Protein AF-S8BS11-F1 (afdb_monomer_lite)

Radius of gyration: 22.97 Å; chains: 1; bounding box: 72×61×54 Å

Sequence (289 aa):
MTRERKTKPRSSLTEASKEGVKILRALIDILREREETEYKATGVRKWWTVESIEEVALNVKANEDKLIGLKMRTADFTTMYTKLPHQKIIDAIVVAWDRAVEYKRRESKQHAHEKELGFVIDQEGEYHFQVIDRDNTNDSPNLITRSTFLELMTVLITDNHIWNGGDLKRQVIGIPMGSPVSPHFANLFRYAVEAKFVEELLASGKLKEAQACAHTYAYIDDLCTFGGPLPSEQHYGIPMTGDPEPREEEWDFNVIKYPHASSNIPWNQGAAVFKGQLIRTTDTKRTSA

Secondary structure (DSSP, 8-state):
------PPPEETTHHHHHHHHHHHHHHHHHHHHHHHHHHHHHS-----B-S-HHHHHHHHHHTHHHHTTPPEEEEE-TTHHHH--HHHHHHHHHHHHHHHHHHHHHHT-SSGGGSEEEEEE-TTS-EEEEEE-GGG-TT-TTEE-HHHHHHHHHHHHH--EEEETTEEEE--SS--TT-TTHHHHHHHHHHHHHHHHHHHHHHTT-HHHHHHGGGEEEETTEEEEES-----HHHHTS--EE-SS-GGGG-SS----TT-TTS---SS--TTTTS--------------

Foldseek 3Di:
DPPDDFDPKDKPCQVLLVLLVLQLVQLVVLVVVVQVVVCVVQLFGLAFEDADLLVLLLVLQVCLVVQPPFDKWKKFFPDQQPAAALVLLLVLVVVSVVVSVVSVVVPPPDPVPPWFWFWFADPVRHTDIDTDDPVPPPDRPRTDGPVNSSVSSSCQRFVIWMDGPNDIDGDRGGFPPPRPCRLSSQRSSSSSLSNVVLVVCVVVVNSVLSSQCSQWHDYRRMIMGGNHDDDDCVSSVGDMDIDPHDCCVVDPDDDQDVSHNPHPDDNDDDPVVPPDDPDDPPPDDDDDD

pLDDT: mean 80.93, std 16.87, range [35.16, 98.12]

Organism: NCBI:txid192259

Structure (mmCIF, N/CA/C/O backbone):
data_AF-S8BS11-F1
#
_entry.id   AF-S8BS11-F1
#
loop_
_atom_site.group_PDB
_atom_site.id
_atom_site.type_symbol
_atom_site.label_atom_id
_atom_site.label_alt_id
_atom_site.label_comp_id
_atom_site.label_asym_id
_atom_site.label_entity_id
_atom_site.label_seq_id
_atom_site.pdbx_PDB_ins_code
_atom_site.Cartn_x
_atom_site.Cartn_y
_atom_site.Cartn_z
_atom_site.occupancy
_atom_site.B_iso_or_equiv
_atom_site.auth_seq_id
_atom_site.auth_comp_id
_atom_site.auth_asym_id
_atom_site.auth_atom_id
_atom_site.pdbx_PDB_model_num
ATOM 1 N N . MET A 1 1 ? 38.689 -30.615 -11.401 1.00 41.84 1 MET A N 1
ATOM 2 C CA . MET A 1 1 ? 37.294 -30.123 -11.421 1.00 41.84 1 MET A CA 1
ATOM 3 C C . MET A 1 1 ? 37.257 -28.727 -10.828 1.00 41.84 1 MET A C 1
ATOM 5 O O . MET A 1 1 ? 37.308 -28.565 -9.615 1.00 41.84 1 MET A O 1
ATOM 9 N N . THR A 1 2 ? 37.251 -27.713 -11.682 1.00 43.41 2 THR A N 1
ATOM 10 C CA . THR A 1 2 ? 37.037 -26.315 -11.301 1.00 43.41 2 THR A CA 1
ATOM 11 C C . THR A 1 2 ? 35.588 -26.179 -10.838 1.00 43.41 2 THR A C 1
ATOM 13 O O . THR A 1 2 ? 34.674 -26.469 -11.603 1.00 43.41 2 THR A O 1
ATOM 16 N N . ARG A 1 3 ? 35.357 -25.795 -9.575 1.00 46.47 3 ARG A N 1
ATOM 17 C CA . ARG A 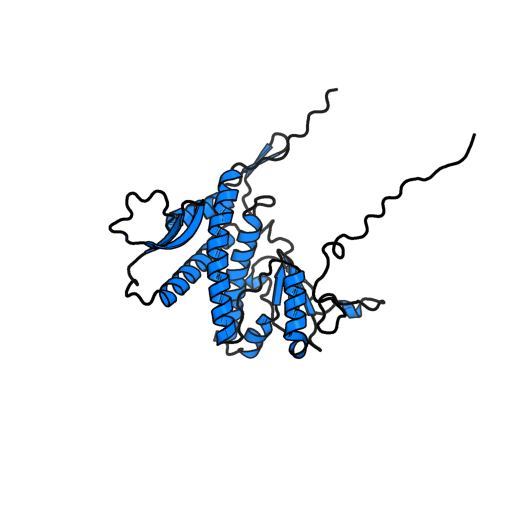1 3 ? 34.018 -25.413 -9.101 1.00 46.47 3 ARG A CA 1
ATOM 18 C C . ARG A 1 3 ? 33.543 -24.252 -9.972 1.00 46.47 3 ARG A C 1
ATOM 20 O O . ARG A 1 3 ? 34.087 -23.154 -9.849 1.00 46.47 3 ARG A O 1
ATOM 27 N N . GLU A 1 4 ? 32.557 -24.483 -10.836 1.00 54.22 4 GLU A N 1
ATOM 28 C CA . GLU A 1 4 ? 31.860 -23.393 -11.512 1.00 54.22 4 GLU A CA 1
ATOM 29 C C . GLU A 1 4 ? 31.358 -22.415 -10.450 1.00 54.22 4 GLU A C 1
ATOM 31 O O . GLU A 1 4 ? 30.660 -22.774 -9.493 1.00 54.22 4 GLU A O 1
ATOM 36 N N . ARG A 1 5 ? 31.792 -21.162 -10.574 1.00 54.97 5 ARG A N 1
ATOM 37 C CA . ARG A 1 5 ? 31.350 -20.076 -9.709 1.00 54.97 5 ARG A CA 1
ATOM 38 C C . ARG A 1 5 ? 29.854 -19.916 -9.971 1.00 54.97 5 ARG A C 1
ATOM 40 O O . ARG A 1 5 ? 29.491 -19.430 -11.036 1.00 54.97 5 ARG A O 1
ATOM 47 N N . LYS A 1 6 ? 28.996 -20.327 -9.027 1.00 53.97 6 LYS A N 1
ATOM 48 C CA . LYS A 1 6 ? 27.545 -20.093 -9.110 1.00 53.97 6 LYS A CA 1
ATOM 49 C C . LYS A 1 6 ? 27.312 -18.613 -9.419 1.00 53.97 6 LYS A C 1
ATOM 51 O O . LYS A 1 6 ? 27.570 -17.750 -8.579 1.00 53.97 6 LYS A O 1
ATOM 56 N N . THR A 1 7 ? 26.883 -18.315 -10.640 1.00 62.19 7 THR A N 1
ATOM 57 C CA . THR A 1 7 ? 26.533 -16.958 -11.049 1.00 62.19 7 THR A CA 1
ATOM 58 C C . THR A 1 7 ? 25.295 -16.545 -10.270 1.00 62.19 7 THR A C 1
ATOM 60 O O . THR A 1 7 ? 24.296 -17.263 -10.287 1.00 62.19 7 THR A O 1
ATOM 63 N N . LYS A 1 8 ? 25.358 -15.413 -9.559 1.00 69.25 8 LYS A N 1
ATOM 64 C CA . LYS A 1 8 ? 24.186 -14.870 -8.861 1.00 69.25 8 LYS A CA 1
ATOM 65 C C . LYS A 1 8 ? 23.048 -14.631 -9.870 1.00 69.25 8 LYS A C 1
ATOM 67 O O . LYS A 1 8 ? 23.358 -14.200 -10.986 1.00 69.25 8 LYS A O 1
ATOM 72 N N . PRO A 1 9 ? 21.779 -14.868 -9.490 1.00 69.88 9 PRO A N 1
ATOM 73 C CA . PRO A 1 9 ? 20.640 -14.510 -10.325 1.00 69.88 9 PRO A CA 1
ATOM 74 C C . PRO A 1 9 ? 20.690 -13.028 -10.707 1.00 69.88 9 PRO A C 1
ATOM 76 O O . PRO A 1 9 ? 21.098 -12.195 -9.894 1.00 69.88 9 PRO A O 1
ATOM 79 N N . ARG A 1 10 ? 20.305 -12.701 -11.943 1.00 78.12 10 ARG A N 1
ATOM 80 C CA . ARG A 1 10 ? 20.251 -11.320 -12.450 1.00 78.12 10 ARG A CA 1
ATOM 81 C C . ARG A 1 10 ? 18.855 -11.036 -12.995 1.00 78.12 10 ARG A C 1
ATOM 83 O O . ARG A 1 10 ? 18.301 -11.896 -13.676 1.00 78.12 10 ARG A O 1
ATOM 90 N N . SER A 1 11 ? 18.321 -9.849 -12.707 1.00 81.31 11 SER A N 1
ATOM 91 C CA . SER A 1 11 ? 17.069 -9.349 -13.291 1.00 81.31 11 SER A CA 1
ATOM 92 C C . SER A 1 11 ? 17.363 -8.299 -14.362 1.00 81.31 11 SER A C 1
ATOM 94 O O . SER A 1 11 ? 18.230 -7.439 -14.164 1.00 81.31 11 SER A O 1
ATOM 96 N N . SER A 1 12 ? 16.628 -8.360 -15.476 1.00 81.69 12 SER A N 1
ATOM 97 C CA . SER A 1 12 ? 16.721 -7.418 -16.602 1.00 81.69 12 SER A CA 1
ATOM 98 C C . SER A 1 12 ? 16.404 -5.969 -16.223 1.00 81.69 12 SER A C 1
ATOM 100 O O . SER A 1 12 ? 16.910 -5.054 -16.864 1.00 81.69 12 SER A O 1
ATOM 102 N N . LEU A 1 13 ? 15.604 -5.749 -15.175 1.00 88.38 13 LEU A N 1
ATOM 103 C CA . LEU A 1 13 ? 15.062 -4.434 -14.819 1.00 88.38 13 LEU A CA 1
ATOM 104 C C . LEU A 1 13 ? 15.675 -3.854 -13.541 1.00 88.38 13 LEU A C 1
ATOM 106 O O . LEU A 1 13 ? 15.073 -2.996 -12.905 1.00 88.38 13 LEU A O 1
ATOM 110 N N . THR A 1 14 ? 16.868 -4.310 -13.148 1.00 86.19 14 THR A N 1
ATOM 111 C CA . THR A 1 14 ? 17.487 -3.926 -11.866 1.00 86.19 14 THR A CA 1
ATOM 112 C C . THR A 1 14 ? 17.631 -2.404 -11.712 1.00 86.19 14 THR A C 1
ATOM 114 O O . THR A 1 14 ? 17.190 -1.860 -10.704 1.00 86.19 14 THR A O 1
ATOM 117 N N . GLU A 1 15 ? 18.197 -1.700 -12.699 1.00 88.94 15 GLU A N 1
ATOM 118 C CA . GLU A 1 15 ? 18.382 -0.239 -12.615 1.00 88.94 15 GLU A CA 1
ATOM 119 C C . GLU A 1 15 ? 17.054 0.521 -12.731 1.00 88.94 15 GLU A C 1
ATOM 121 O O . GLU A 1 15 ? 16.789 1.408 -11.925 1.00 88.94 15 GLU A O 1
ATOM 126 N N . ALA A 1 16 ? 16.170 0.105 -13.644 1.00 90.69 16 ALA A N 1
ATOM 127 C CA . ALA A 1 16 ? 14.828 0.679 -13.764 1.00 90.69 16 ALA A CA 1
ATOM 128 C C . ALA A 1 16 ? 14.013 0.513 -12.469 1.00 90.69 16 ALA A C 1
ATOM 130 O O . ALA A 1 16 ? 13.262 1.404 -12.091 1.00 90.69 16 ALA A O 1
ATOM 131 N N . SER A 1 17 ? 14.199 -0.597 -11.747 1.00 92.62 17 SER A N 1
ATOM 132 C CA . SER A 1 17 ? 13.547 -0.832 -10.456 1.00 92.62 17 SER A CA 1
ATOM 133 C C . SER A 1 17 ? 14.075 0.114 -9.377 1.00 92.62 17 SER A C 1
ATOM 135 O O . SER A 1 17 ? 13.299 0.584 -8.555 1.00 92.62 17 SER A O 1
ATOM 137 N N . LYS A 1 18 ? 15.375 0.436 -9.361 1.00 91.50 18 LYS A N 1
ATOM 138 C CA . LYS A 1 18 ? 15.912 1.424 -8.407 1.00 91.50 18 LYS A CA 1
ATOM 139 C C . LYS A 1 18 ? 15.297 2.802 -8.626 1.00 91.50 18 LYS A C 1
ATOM 141 O O . LYS A 1 18 ? 14.972 3.474 -7.655 1.00 91.50 18 LYS A O 1
ATOM 146 N N . GLU A 1 19 ? 15.113 3.191 -9.882 1.00 90.62 19 GLU A N 1
ATOM 147 C CA . GLU A 1 19 ? 14.469 4.461 -10.206 1.00 90.62 19 GLU A CA 1
ATOM 148 C C . GLU A 1 19 ? 12.968 4.427 -9.897 1.00 90.62 19 GLU A C 1
ATOM 150 O O . GLU A 1 19 ? 12.442 5.330 -9.249 1.00 90.62 19 GLU A O 1
ATOM 155 N N . GLY A 1 20 ? 12.297 3.322 -10.234 1.00 93.69 20 GLY A N 1
ATOM 156 C CA . GLY A 1 20 ? 10.897 3.087 -9.893 1.00 93.69 20 GLY A CA 1
ATOM 157 C C . GLY A 1 20 ? 10.619 3.182 -8.392 1.00 93.69 20 GLY A C 1
ATOM 158 O O . GLY A 1 20 ? 9.579 3.705 -8.005 1.00 93.69 20 GLY A O 1
ATOM 159 N N . VAL A 1 21 ? 11.555 2.755 -7.534 1.00 94.56 21 VAL A N 1
ATOM 160 C CA . VAL A 1 21 ? 11.440 2.922 -6.075 1.00 94.56 21 VAL A CA 1
ATOM 161 C C . VAL A 1 21 ? 11.293 4.387 -5.683 1.00 94.56 21 VAL A C 1
ATOM 163 O O . VAL A 1 21 ? 10.445 4.691 -4.850 1.00 94.56 21 VAL A O 1
ATOM 166 N N . LYS A 1 22 ? 12.084 5.295 -6.261 1.00 92.94 22 LYS A N 1
ATOM 167 C CA . LYS A 1 22 ? 12.027 6.719 -5.900 1.00 92.94 22 LYS A CA 1
ATOM 168 C C . LYS A 1 22 ? 10.668 7.322 -6.251 1.00 92.94 22 LYS A C 1
ATOM 170 O O . LYS A 1 22 ? 10.051 7.977 -5.418 1.00 92.94 22 LYS A O 1
ATOM 175 N N . ILE A 1 23 ? 10.160 7.011 -7.444 1.00 93.44 23 ILE A N 1
ATOM 176 C CA . ILE A 1 23 ? 8.855 7.500 -7.908 1.00 93.44 23 ILE A CA 1
ATOM 177 C C . ILE A 1 23 ? 7.717 6.911 -7.061 1.00 93.44 23 ILE A C 1
ATOM 179 O O . ILE A 1 23 ? 6.799 7.621 -6.655 1.00 93.44 23 ILE A O 1
ATOM 183 N N . LEU A 1 24 ? 7.781 5.611 -6.753 1.00 95.19 24 LEU A N 1
ATOM 184 C CA . LEU A 1 24 ? 6.791 4.940 -5.909 1.00 95.19 24 LEU A CA 1
ATOM 185 C C . LEU A 1 24 ? 6.796 5.474 -4.476 1.00 95.19 24 LEU A C 1
ATOM 187 O O . LEU A 1 24 ? 5.726 5.591 -3.889 1.00 95.19 24 LEU A O 1
ATOM 191 N N . ARG A 1 25 ? 7.964 5.817 -3.921 1.00 93.56 25 ARG A N 1
ATOM 192 C CA . ARG A 1 25 ? 8.071 6.472 -2.609 1.00 93.56 25 ARG A CA 1
ATOM 193 C C . ARG A 1 25 ? 7.401 7.834 -2.616 1.00 93.56 25 ARG A C 1
ATOM 195 O O . ARG A 1 25 ? 6.534 8.053 -1.785 1.00 93.56 25 ARG A O 1
ATOM 202 N N . ALA A 1 26 ? 7.690 8.670 -3.611 1.00 93.31 26 ALA A N 1
ATOM 203 C CA . ALA A 1 26 ? 7.029 9.965 -3.744 1.00 93.31 26 ALA A CA 1
ATOM 204 C C . ALA A 1 26 ? 5.494 9.826 -3.836 1.00 93.31 26 ALA A C 1
ATOM 206 O O . ALA A 1 26 ? 4.763 10.584 -3.202 1.00 93.31 26 ALA A O 1
ATOM 207 N N . LEU A 1 27 ? 4.983 8.820 -4.562 1.00 95.19 27 LEU A N 1
ATOM 208 C CA . LEU A 1 27 ? 3.547 8.512 -4.587 1.00 95.19 27 LEU A CA 1
ATOM 209 C C . LEU A 1 27 ? 3.019 8.064 -3.213 1.00 95.19 27 LEU A C 1
ATOM 211 O O . LEU A 1 27 ? 1.972 8.532 -2.767 1.00 95.19 27 LEU A O 1
ATOM 215 N N . ILE A 1 28 ? 3.731 7.149 -2.555 1.00 94.06 28 ILE A N 1
ATOM 216 C CA . ILE A 1 28 ? 3.394 6.625 -1.227 1.00 94.06 28 ILE A CA 1
ATOM 217 C C . ILE A 1 28 ? 3.343 7.756 -0.198 1.00 94.06 28 ILE A C 1
ATOM 219 O O . ILE A 1 28 ? 2.381 7.814 0.561 1.00 94.06 28 ILE A O 1
ATOM 223 N N . ASP A 1 29 ? 4.299 8.679 -0.205 1.00 92.56 29 ASP A N 1
ATOM 224 C CA . ASP A 1 29 ? 4.367 9.792 0.744 1.00 92.56 29 ASP A CA 1
ATOM 225 C C . ASP A 1 29 ? 3.146 10.712 0.622 1.00 92.56 29 ASP A C 1
ATOM 227 O O . ASP A 1 29 ? 2.525 11.055 1.629 1.00 92.56 29 ASP A O 1
ATOM 231 N N . ILE A 1 30 ? 2.718 11.017 -0.609 1.00 93.19 30 ILE A N 1
ATOM 232 C CA . ILE A 1 30 ? 1.493 11.791 -0.871 1.00 93.19 30 ILE A CA 1
ATOM 233 C C . ILE A 1 30 ? 0.258 11.069 -0.330 1.00 93.19 30 ILE A C 1
ATOM 235 O O . ILE A 1 30 ? -0.627 11.687 0.265 1.00 93.19 30 ILE A O 1
ATOM 239 N N . LEU A 1 31 ? 0.177 9.754 -0.537 1.00 94.88 31 LEU A N 1
ATOM 240 C CA . LEU A 1 31 ? -0.930 8.957 -0.020 1.00 94.88 31 LEU A CA 1
ATOM 241 C C . LEU A 1 31 ? -0.905 8.904 1.509 1.00 94.88 31 LEU A C 1
ATOM 243 O O . LEU A 1 31 ? -1.950 9.074 2.127 1.00 94.88 31 LEU A O 1
ATOM 247 N N . ARG A 1 32 ? 0.266 8.753 2.141 1.00 92.88 32 ARG A N 1
ATOM 248 C CA . ARG A 1 32 ? 0.396 8.781 3.608 1.00 92.88 32 ARG A CA 1
ATOM 249 C C . ARG A 1 32 ? -0.074 10.122 4.168 1.00 92.88 32 ARG A C 1
ATOM 251 O O . ARG A 1 32 ? -0.824 10.139 5.141 1.00 92.88 32 ARG A O 1
ATOM 258 N N . GLU A 1 33 ? 0.311 11.228 3.536 1.00 93.06 33 GLU A N 1
ATOM 259 C CA . GLU A 1 33 ? -0.123 12.580 3.904 1.00 93.06 33 GLU A CA 1
ATOM 260 C C . GLU A 1 33 ? -1.650 12.745 3.797 1.00 93.06 33 GLU A C 1
ATOM 262 O O . GLU A 1 33 ? -2.303 13.230 4.732 1.00 93.06 33 GLU A O 1
ATOM 267 N N . ARG A 1 34 ? -2.237 12.269 2.689 1.00 93.56 34 ARG A N 1
ATOM 268 C CA . ARG A 1 34 ? -3.691 12.224 2.473 1.00 93.56 34 ARG A CA 1
ATOM 269 C C . ARG A 1 34 ? -4.394 11.453 3.588 1.00 93.56 34 ARG A C 1
ATOM 271 O O . ARG A 1 34 ? -5.335 11.978 4.185 1.00 93.56 34 ARG A O 1
ATOM 278 N N . GLU A 1 35 ? -3.958 10.223 3.857 1.00 94.12 35 GLU A N 1
ATOM 279 C CA . GLU A 1 35 ? -4.591 9.356 4.854 1.00 94.12 35 GLU A CA 1
ATOM 280 C C . GLU A 1 35 ? -4.455 9.917 6.270 1.00 94.12 35 GLU A C 1
ATOM 282 O O . GLU A 1 35 ? -5.402 9.851 7.049 1.00 94.12 35 GLU A O 1
ATOM 287 N N . GLU A 1 36 ? -3.317 10.522 6.608 1.00 93.00 36 GLU A N 1
ATOM 288 C CA . GLU A 1 36 ? -3.119 11.146 7.915 1.00 93.00 36 GLU A CA 1
ATOM 289 C C . GLU A 1 36 ? -4.016 12.382 8.096 1.00 93.00 36 GLU A C 1
ATOM 291 O O . GLU A 1 36 ? -4.584 12.596 9.169 1.00 93.00 36 GLU A O 1
ATOM 296 N N . THR A 1 37 ? -4.196 13.176 7.036 1.00 93.94 37 THR A N 1
ATOM 297 C CA . THR A 1 37 ? -5.132 14.310 7.028 1.00 93.94 37 THR A CA 1
ATOM 298 C C . THR A 1 37 ? -6.572 13.837 7.245 1.00 93.94 37 THR A C 1
ATOM 300 O O . THR A 1 37 ? -7.294 14.389 8.078 1.00 93.94 37 THR A O 1
ATOM 303 N N . GLU A 1 38 ? -6.992 12.793 6.526 1.00 92.75 38 GLU A N 1
ATOM 304 C CA . GLU A 1 38 ? -8.337 12.220 6.636 1.00 92.75 38 GLU A CA 1
ATOM 305 C C . GLU A 1 38 ? -8.570 11.580 8.015 1.00 92.75 38 GLU A C 1
ATOM 307 O O . GLU A 1 38 ? -9.616 11.805 8.635 1.00 92.75 38 GLU A O 1
ATOM 312 N N . TYR A 1 39 ? -7.571 10.874 8.549 1.00 94.38 39 TYR A N 1
ATOM 313 C CA . TYR A 1 39 ? -7.616 10.277 9.881 1.00 94.38 39 TYR A CA 1
ATOM 314 C C . TYR A 1 39 ? -7.763 11.330 10.979 1.00 94.38 39 TYR A C 1
ATOM 316 O O . TYR A 1 39 ? -8.633 11.194 11.838 1.00 94.38 39 TYR A O 1
ATOM 324 N N . LYS A 1 40 ? -6.997 12.426 10.932 1.00 94.25 40 LYS A N 1
ATOM 325 C CA . LYS A 1 40 ? -7.131 13.529 11.901 1.00 94.25 40 LYS A CA 1
ATOM 326 C C . LYS A 1 40 ? -8.514 14.178 11.871 1.00 94.25 40 LYS A C 1
ATOM 328 O O . LYS A 1 40 ? -9.007 14.602 12.912 1.00 94.25 40 LYS A O 1
ATOM 333 N N . ALA A 1 41 ? -9.133 14.260 10.695 1.00 93.69 41 ALA A N 1
ATOM 334 C CA . ALA A 1 41 ? -10.444 14.880 10.532 1.00 93.69 41 ALA A CA 1
ATOM 335 C C . ALA A 1 41 ? -11.611 13.967 10.948 1.00 93.69 41 ALA A C 1
ATOM 337 O O . ALA A 1 41 ? -12.630 14.460 11.425 1.00 93.69 41 ALA A O 1
ATOM 338 N N . THR A 1 42 ? -11.488 12.650 10.752 1.00 93.75 42 THR A N 1
ATOM 339 C CA . THR A 1 42 ? -12.630 11.712 10.836 1.00 93.75 42 THR A CA 1
ATOM 340 C C . THR A 1 42 ? -12.456 10.582 11.855 1.00 93.75 42 THR A C 1
ATOM 342 O O . THR A 1 42 ? -13.425 9.911 12.222 1.00 93.75 42 THR A O 1
ATOM 345 N N . GLY A 1 43 ? -11.226 10.333 12.302 1.00 93.75 43 GLY A N 1
ATOM 346 C CA . GLY A 1 43 ? -10.847 9.139 13.055 1.00 93.75 43 GLY A CA 1
ATOM 347 C C . GLY A 1 43 ? -10.825 7.854 12.218 1.00 93.75 43 GLY A C 1
ATOM 348 O O . GLY A 1 43 ? -10.658 6.777 12.781 1.00 93.75 43 GLY A O 1
ATOM 349 N N . VAL A 1 44 ? -11.001 7.934 10.894 1.00 94.81 44 VAL A N 1
ATOM 350 C CA . VAL A 1 44 ? -11.000 6.779 9.986 1.00 94.81 44 VAL A CA 1
ATOM 351 C C . VAL A 1 44 ? -9.664 6.694 9.256 1.00 94.81 44 VAL A C 1
ATOM 353 O O . VAL A 1 44 ? -9.202 7.677 8.686 1.00 94.81 44 VAL A O 1
ATOM 356 N N . ARG A 1 45 ? -9.052 5.507 9.246 1.00 93.19 45 ARG A N 1
ATOM 357 C CA . ARG A 1 45 ? -7.797 5.234 8.533 1.00 93.19 45 ARG A CA 1
ATOM 358 C C . ARG A 1 45 ? -8.028 4.134 7.503 1.00 93.19 45 ARG A C 1
ATOM 360 O O . ARG A 1 45 ? -8.404 3.016 7.855 1.00 93.19 45 ARG A O 1
ATOM 367 N N . LYS A 1 46 ? -7.790 4.466 6.235 1.00 92.69 46 LYS A N 1
ATOM 368 C CA . LYS A 1 46 ? -8.032 3.586 5.080 1.00 92.69 46 LYS A CA 1
ATOM 369 C C . LYS A 1 46 ? -6.786 2.845 4.599 1.00 92.69 46 LYS A C 1
ATOM 371 O O . LYS A 1 46 ? -6.887 2.005 3.714 1.00 92.69 46 LYS A O 1
ATOM 376 N N . TRP A 1 47 ? -5.626 3.152 5.178 1.00 91.12 47 TRP A N 1
ATOM 377 C CA . TRP A 1 47 ? -4.368 2.493 4.860 1.00 91.12 47 TRP A CA 1
ATOM 378 C C . TRP A 1 47 ? -3.612 2.099 6.119 1.00 91.12 47 TRP A C 1
ATOM 380 O O . TRP A 1 47 ? -3.398 2.923 7.012 1.00 91.12 47 TRP A O 1
ATOM 390 N N . TRP A 1 48 ? -3.213 0.833 6.178 1.00 92.25 48 TRP A N 1
ATOM 391 C CA . TRP A 1 48 ? -2.677 0.217 7.392 1.00 92.25 48 TRP A CA 1
ATOM 392 C C . TRP A 1 48 ? -1.195 -0.132 7.292 1.00 92.25 48 TRP A C 1
ATOM 394 O O . TRP A 1 48 ? -0.636 -0.712 8.220 1.00 92.25 48 TRP A O 1
ATOM 404 N N . THR A 1 49 ? -0.545 0.192 6.170 1.00 90.94 49 THR A N 1
ATOM 405 C CA . THR A 1 49 ? 0.879 -0.090 5.989 1.00 90.94 49 THR A CA 1
ATOM 406 C C . THR A 1 49 ? 1.724 0.648 7.021 1.00 90.94 49 THR A C 1
ATOM 408 O O . THR A 1 49 ? 1.624 1.863 7.170 1.00 90.94 49 THR A O 1
ATOM 411 N N . VAL A 1 50 ? 2.595 -0.111 7.680 1.00 89.12 50 VAL A N 1
ATOM 412 C CA . VAL A 1 50 ? 3.639 0.380 8.584 1.00 89.12 50 VAL A CA 1
ATOM 413 C C . VAL A 1 50 ? 5.011 0.012 8.024 1.00 89.12 50 VAL A C 1
ATOM 415 O O . VAL A 1 50 ? 5.149 -0.949 7.265 1.00 89.12 50 VAL A O 1
ATOM 418 N N . GLU A 1 51 ? 6.039 0.767 8.395 1.00 84.25 51 GLU A N 1
ATOM 419 C CA . GLU A 1 51 ? 7.415 0.566 7.913 1.00 84.25 51 GLU A CA 1
ATOM 420 C C . GLU A 1 51 ? 8.295 -0.202 8.897 1.00 84.25 51 GLU A C 1
ATOM 422 O O . GLU A 1 51 ? 9.392 -0.638 8.542 1.00 84.25 51 GLU A O 1
ATOM 427 N N . SER A 1 52 ? 7.833 -0.375 10.135 1.00 83.88 52 SER A N 1
ATOM 428 C CA . SER A 1 52 ? 8.593 -1.055 11.177 1.00 83.88 52 SER A CA 1
ATOM 429 C C . SER A 1 52 ? 7.687 -1.652 12.251 1.00 83.88 52 SER A C 1
ATOM 431 O O . SER A 1 52 ? 6.552 -1.216 12.453 1.00 83.88 52 SER A O 1
ATOM 433 N N . ILE A 1 53 ? 8.201 -2.646 12.974 1.00 80.38 53 ILE A N 1
ATOM 434 C CA . ILE A 1 53 ? 7.505 -3.223 14.133 1.00 80.38 53 ILE A CA 1
ATOM 435 C C . ILE A 1 53 ? 7.460 -2.199 15.275 1.00 80.38 53 ILE A C 1
ATOM 437 O O . ILE A 1 53 ? 6.495 -2.141 16.037 1.00 80.38 53 ILE A O 1
ATOM 441 N N . GLU A 1 54 ? 8.482 -1.354 15.372 1.00 82.75 54 GLU A N 1
ATOM 442 C CA . GLU A 1 54 ? 8.565 -0.246 16.312 1.00 82.75 54 GLU A CA 1
ATOM 443 C C . GLU A 1 54 ? 7.400 0.732 16.125 1.00 82.75 54 GLU A C 1
ATOM 445 O O . GLU A 1 54 ? 6.782 1.133 17.111 1.00 82.75 54 GLU A O 1
ATOM 450 N N . GLU A 1 55 ? 7.037 1.051 14.878 1.00 86.06 55 GLU A N 1
ATOM 451 C CA . GLU A 1 55 ? 5.854 1.862 14.564 1.00 86.06 55 GLU A CA 1
ATOM 452 C C . GLU A 1 55 ? 4.574 1.215 15.113 1.00 86.06 55 GLU A C 1
ATOM 454 O O . GLU A 1 55 ? 3.763 1.900 15.738 1.00 86.06 55 GLU A O 1
ATOM 459 N N . VAL A 1 56 ? 4.405 -0.105 14.972 1.00 85.56 56 VAL A N 1
ATOM 460 C CA . VAL A 1 56 ? 3.251 -0.825 15.545 1.00 85.56 56 VAL A CA 1
ATOM 461 C C . VAL A 1 56 ? 3.243 -0.718 17.066 1.00 85.56 56 VAL A C 1
ATOM 463 O O . VAL A 1 56 ? 2.232 -0.346 17.660 1.00 85.56 56 VAL A O 1
ATOM 466 N N . ALA A 1 57 ? 4.371 -1.014 17.713 1.00 83.19 57 ALA A N 1
ATOM 467 C CA . ALA A 1 57 ? 4.479 -0.998 19.167 1.00 83.19 57 ALA A CA 1
ATOM 468 C C . ALA A 1 57 ? 4.198 0.393 19.759 1.00 83.19 57 ALA A C 1
ATOM 470 O O . ALA A 1 57 ? 3.501 0.507 20.770 1.00 83.19 57 ALA A O 1
ATOM 471 N N . LEU A 1 58 ? 4.712 1.449 19.123 1.00 85.44 58 LEU A N 1
ATOM 472 C CA . LEU A 1 58 ? 4.456 2.834 19.516 1.00 85.44 58 LEU A CA 1
ATOM 473 C C . LEU A 1 58 ? 2.976 3.197 19.364 1.00 85.44 58 LEU A C 1
ATOM 475 O O . LEU A 1 58 ? 2.395 3.756 20.294 1.00 85.44 58 LEU A O 1
ATOM 479 N N . ASN A 1 59 ? 2.350 2.837 18.240 1.00 87.19 59 ASN A N 1
ATOM 480 C CA . ASN A 1 59 ? 0.932 3.111 18.006 1.00 87.19 59 ASN A CA 1
ATOM 481 C C . ASN A 1 59 ? 0.017 2.352 18.974 1.00 87.19 59 ASN A C 1
ATOM 483 O O . ASN A 1 59 ? -0.947 2.930 19.479 1.00 87.19 59 ASN A O 1
ATOM 487 N N . VAL A 1 60 ? 0.328 1.088 19.279 1.00 86.31 60 VAL A N 1
ATOM 488 C CA . VAL A 1 60 ? -0.428 0.288 20.254 1.00 86.31 60 VAL A CA 1
ATOM 489 C C . VAL A 1 60 ? -0.392 0.938 21.635 1.00 86.31 60 VAL A C 1
ATOM 491 O O . VAL A 1 60 ? -1.435 1.100 22.259 1.00 86.31 60 VAL A O 1
ATOM 494 N N . LYS A 1 61 ? 0.781 1.376 22.095 1.00 85.00 61 LYS A N 1
ATOM 495 C CA . LYS A 1 61 ? 0.915 2.062 23.388 1.00 85.00 61 LYS A CA 1
ATOM 496 C C . LYS A 1 61 ? 0.234 3.416 23.431 1.00 85.00 61 LYS A C 1
ATOM 498 O O . LYS A 1 61 ? -0.413 3.750 24.415 1.00 85.00 61 LYS A O 1
ATOM 503 N N . ALA A 1 62 ? 0.386 4.204 22.370 1.00 88.31 62 ALA A N 1
ATOM 504 C CA . ALA A 1 62 ? -0.238 5.519 22.279 1.00 88.31 62 ALA A CA 1
ATOM 505 C C . ALA A 1 62 ? -1.775 5.446 22.310 1.00 88.31 62 ALA A C 1
ATOM 507 O O . ALA A 1 62 ? -2.420 6.458 22.561 1.00 88.31 62 ALA A O 1
ATOM 508 N N . ASN A 1 63 ? -2.348 4.266 22.056 1.00 88.94 63 ASN A N 1
ATOM 509 C CA . ASN A 1 63 ? -3.782 4.006 22.096 1.00 88.94 63 ASN A CA 1
ATOM 510 C C . ASN A 1 63 ? -4.145 2.924 23.130 1.00 88.94 63 ASN A C 1
ATOM 512 O O . ASN A 1 63 ? -5.180 2.277 22.987 1.00 88.94 63 ASN A O 1
ATOM 516 N N . GLU A 1 64 ? -3.311 2.689 24.150 1.00 86.62 64 GLU A N 1
ATOM 517 C CA . GLU A 1 64 ? -3.520 1.621 25.139 1.00 86.62 64 GLU A CA 1
ATOM 518 C C . GLU A 1 64 ? -4.930 1.672 25.756 1.00 86.62 64 GLU A C 1
ATOM 520 O O . GLU A 1 64 ? -5.607 0.648 25.841 1.00 86.62 64 GLU A O 1
ATOM 525 N N . ASP A 1 65 ? -5.408 2.871 26.087 1.00 88.75 65 ASP A N 1
ATOM 526 C CA . ASP A 1 65 ? -6.737 3.139 26.643 1.00 88.75 65 ASP A CA 1
ATOM 527 C C . ASP A 1 65 ? -7.887 2.624 25.763 1.00 88.75 65 ASP A C 1
ATOM 529 O O . ASP A 1 65 ? -8.916 2.186 26.279 1.00 88.75 65 ASP A O 1
ATOM 533 N N . LYS A 1 66 ? -7.704 2.636 24.439 1.00 87.88 66 LYS A N 1
ATOM 534 C CA . LYS A 1 66 ? -8.689 2.155 23.457 1.00 87.88 66 LYS A CA 1
ATOM 535 C C . LYS A 1 66 ? -8.543 0.671 23.152 1.00 87.88 66 LYS A C 1
ATOM 537 O O . LYS A 1 66 ? -9.494 0.051 22.680 1.00 87.88 66 LYS A O 1
ATOM 542 N N . LEU A 1 67 ? -7.347 0.121 23.354 1.00 88.19 67 LEU A N 1
ATOM 543 C CA . LEU A 1 67 ? -6.991 -1.228 22.923 1.00 88.19 67 LEU A CA 1
ATOM 544 C C . LEU A 1 67 ? -7.087 -2.270 24.038 1.00 88.19 67 LEU A C 1
ATOM 546 O O . LEU A 1 67 ? -7.238 -3.457 23.741 1.00 88.19 67 LEU A O 1
ATOM 550 N N . ILE A 1 68 ? -7.012 -1.862 25.308 1.00 84.56 68 ILE A N 1
ATOM 551 C CA . ILE A 1 68 ? -7.166 -2.771 26.449 1.00 84.56 68 ILE A CA 1
ATOM 552 C C . ILE A 1 68 ? -8.485 -3.551 26.339 1.00 84.56 68 ILE A C 1
ATOM 554 O O . ILE A 1 68 ? -9.563 -2.990 26.158 1.00 84.56 68 ILE A O 1
ATOM 558 N N . GLY A 1 69 ? -8.386 -4.876 26.475 1.00 81.62 69 GLY A N 1
ATOM 559 C CA . GLY A 1 69 ? -9.527 -5.792 26.421 1.00 81.62 69 GLY A CA 1
ATOM 560 C C . GLY A 1 69 ? -9.953 -6.206 25.009 1.00 81.62 69 GLY A C 1
ATOM 561 O O . GLY A 1 69 ? -10.769 -7.119 24.878 1.00 81.62 69 GLY A O 1
ATOM 562 N N . LEU A 1 70 ? -9.392 -5.608 23.952 1.00 83.94 70 LEU A N 1
ATOM 563 C CA . LEU A 1 70 ? -9.631 -6.059 22.582 1.00 83.94 70 LEU A CA 1
ATOM 564 C C . LEU A 1 70 ? -8.779 -7.290 22.254 1.00 83.94 70 LEU A C 1
ATOM 566 O O . LEU A 1 70 ? -7.589 -7.357 22.565 1.00 83.94 70 LEU A O 1
ATOM 570 N N . LYS A 1 71 ? -9.389 -8.267 21.574 1.00 78.81 71 LYS A N 1
ATOM 571 C CA . LYS A 1 71 ? -8.671 -9.419 21.016 1.00 78.81 71 LYS A CA 1
ATOM 572 C C . LYS A 1 71 ? -7.872 -8.973 19.785 1.00 78.81 71 LYS A C 1
ATOM 574 O O . LYS A 1 71 ? -8.433 -8.383 18.858 1.00 78.81 71 LYS A O 1
ATOM 579 N N . MET A 1 72 ? -6.575 -9.274 19.789 1.00 82.44 72 MET A N 1
ATOM 580 C CA . MET A 1 72 ? -5.702 -9.113 18.628 1.00 82.44 72 MET A CA 1
ATOM 581 C C . MET A 1 72 ? -5.965 -10.256 17.644 1.00 82.44 72 MET A C 1
ATOM 583 O O . MET A 1 72 ? -6.071 -11.409 18.059 1.00 82.44 72 MET A O 1
ATOM 587 N N . ARG A 1 73 ? -6.061 -9.940 16.354 1.00 84.44 73 ARG A N 1
ATOM 588 C CA . ARG A 1 73 ? -6.126 -10.928 15.269 1.00 84.44 73 ARG A CA 1
ATOM 589 C C . ARG A 1 73 ? -5.001 -10.682 14.285 1.00 84.44 73 ARG A C 1
ATOM 591 O O . ARG A 1 73 ? -4.659 -9.528 14.027 1.00 84.44 73 ARG A O 1
ATOM 598 N N . THR A 1 74 ? -4.473 -11.757 13.716 1.00 84.75 74 THR A N 1
ATOM 599 C CA . THR A 1 74 ? -3.421 -11.691 12.706 1.00 84.75 74 THR A CA 1
ATOM 600 C C . THR A 1 74 ? -3.818 -12.445 11.448 1.00 84.75 74 THR A C 1
ATOM 602 O O . THR A 1 74 ? -4.546 -13.440 11.493 1.00 84.75 74 THR A O 1
ATOM 605 N N . ALA A 1 75 ? -3.339 -11.950 10.315 1.00 84.94 75 ALA A N 1
ATOM 606 C CA . ALA A 1 75 ? -3.472 -12.604 9.027 1.00 84.94 75 ALA A CA 1
ATOM 607 C C . ALA A 1 75 ? -2.190 -12.420 8.216 1.00 84.94 75 ALA A C 1
ATOM 609 O O . ALA A 1 75 ? -1.440 -11.480 8.437 1.00 84.94 75 ALA A O 1
ATOM 610 N N . ASP A 1 76 ? -1.961 -13.326 7.286 1.00 84.88 76 ASP A N 1
ATOM 611 C CA . ASP A 1 76 ? -0.824 -13.376 6.381 1.00 84.88 76 ASP A CA 1
ATOM 612 C C . ASP A 1 76 ? -1.330 -13.723 4.976 1.00 84.88 76 ASP A C 1
ATOM 614 O O . ASP A 1 76 ? -2.302 -14.471 4.807 1.00 84.88 76 ASP A O 1
ATOM 618 N N . PHE A 1 77 ? -0.673 -13.194 3.949 1.00 85.19 77 PHE A N 1
ATOM 619 C CA . PHE A 1 77 ? -1.015 -13.501 2.567 1.00 85.19 77 PHE A CA 1
ATOM 620 C C . PHE A 1 77 ? -0.152 -14.634 2.028 1.00 85.19 77 PHE A C 1
ATOM 622 O O . PHE A 1 77 ? 0.930 -14.416 1.485 1.00 85.19 77 PHE A O 1
ATOM 629 N N . THR A 1 78 ? -0.705 -15.845 2.018 1.00 80.81 78 THR A N 1
ATOM 630 C CA . THR A 1 78 ? 0.014 -17.066 1.618 1.00 80.81 78 THR A CA 1
ATOM 631 C C . THR A 1 78 ? 0.662 -16.973 0.233 1.00 80.81 78 THR A C 1
ATOM 633 O O . THR A 1 78 ? 1.659 -17.638 -0.054 1.00 80.81 78 THR A O 1
ATOM 636 N N . THR A 1 79 ? 0.062 -16.204 -0.684 1.00 85.12 79 THR A N 1
ATOM 637 C CA . THR A 1 79 ? 0.488 -16.181 -2.087 1.00 85.12 79 THR A CA 1
ATOM 638 C C . THR A 1 79 ? 0.525 -14.796 -2.728 1.00 85.12 79 THR A C 1
ATOM 640 O O . THR A 1 79 ? 0.449 -14.718 -3.956 1.00 85.12 79 THR A O 1
ATOM 643 N N . MET A 1 80 ? 0.644 -13.700 -1.966 1.00 86.44 80 MET A N 1
ATOM 644 C CA . MET A 1 80 ? 0.685 -12.354 -2.570 1.00 86.44 80 MET A CA 1
ATOM 645 C C . MET A 1 80 ? 1.828 -12.233 -3.585 1.00 86.44 80 MET A C 1
ATOM 647 O O . MET A 1 80 ? 1.612 -11.910 -4.752 1.00 86.44 80 MET A O 1
ATOM 651 N N . TYR A 1 81 ? 3.039 -12.611 -3.185 1.00 88.62 81 TYR A N 1
ATOM 652 C CA . TYR A 1 81 ? 4.209 -12.523 -4.054 1.00 88.62 81 TYR A CA 1
ATOM 653 C C . TYR A 1 81 ? 4.244 -13.560 -5.183 1.00 88.62 81 TYR A C 1
ATOM 655 O O . TYR A 1 81 ? 4.984 -13.385 -6.146 1.00 88.62 81 TYR A O 1
ATOM 663 N N . THR A 1 82 ? 3.448 -14.629 -5.110 1.00 89.00 82 THR A N 1
ATOM 664 C CA . THR A 1 82 ? 3.559 -15.769 -6.038 1.00 89.00 82 THR A CA 1
ATOM 665 C C . THR A 1 82 ? 2.360 -15.958 -6.960 1.00 89.00 82 THR A C 1
ATOM 667 O O . THR A 1 82 ? 2.526 -16.520 -8.039 1.00 89.00 82 THR A O 1
ATOM 670 N N . LYS A 1 83 ? 1.161 -15.512 -6.568 1.00 91.69 83 LYS A N 1
ATOM 671 C CA . LYS A 1 83 ? -0.085 -15.757 -7.316 1.00 91.69 83 LYS A CA 1
ATOM 672 C C . LYS A 1 83 ? -0.931 -14.512 -7.570 1.00 91.69 83 LYS A C 1
ATOM 674 O O . LYS A 1 83 ? -1.976 -14.637 -8.201 1.00 91.69 83 LYS A O 1
ATOM 679 N N . LEU A 1 84 ? -0.521 -13.328 -7.114 1.00 92.88 84 LEU A N 1
ATOM 680 C CA . LEU A 1 84 ? -1.269 -12.105 -7.400 1.00 92.88 84 LEU A CA 1
ATOM 681 C C . LEU A 1 84 ? -1.246 -11.799 -8.913 1.00 92.88 84 LEU A C 1
ATOM 683 O O . LEU A 1 84 ? -0.164 -11.666 -9.487 1.00 92.88 84 LEU A O 1
ATOM 687 N N . PRO A 1 85 ? -2.402 -11.688 -9.595 1.00 95.12 85 PRO A N 1
ATOM 688 C CA . PRO A 1 85 ? -2.429 -11.337 -11.011 1.00 95.12 85 PRO A CA 1
ATOM 689 C C . PRO A 1 85 ? -1.816 -9.956 -11.261 1.00 95.12 85 PRO A C 1
ATOM 691 O O . PRO A 1 85 ? -2.185 -8.992 -10.593 1.00 95.12 85 PRO A O 1
ATOM 694 N N . HIS A 1 86 ? -0.944 -9.839 -12.268 1.00 95.56 86 HIS A N 1
ATOM 695 C CA . HIS A 1 86 ? -0.286 -8.570 -12.613 1.00 95.56 86 HIS A CA 1
ATOM 696 C C . HIS A 1 86 ? -1.283 -7.429 -12.850 1.00 95.56 86 HIS A C 1
ATOM 698 O O . HIS A 1 86 ? -1.059 -6.317 -12.381 1.00 95.56 86 HIS A O 1
ATOM 704 N N . GLN A 1 87 ? -2.417 -7.718 -13.500 1.00 96.25 87 GLN A N 1
ATOM 705 C CA . GLN A 1 87 ? -3.447 -6.711 -13.759 1.00 96.25 87 GLN A CA 1
ATOM 706 C C . GLN A 1 87 ? -3.984 -6.082 -12.468 1.00 96.25 87 GLN A C 1
ATOM 708 O O . GLN A 1 87 ? -4.135 -4.871 -12.411 1.00 96.25 87 GLN A O 1
ATOM 713 N N . LYS A 1 88 ? -4.173 -6.864 -11.394 1.00 96.38 88 LYS A N 1
ATOM 714 C CA . LYS A 1 88 ? -4.627 -6.319 -10.104 1.00 96.38 88 LYS A CA 1
ATOM 715 C C . LYS A 1 88 ? -3.618 -5.349 -9.488 1.00 96.38 88 LYS A C 1
ATOM 717 O O . LYS A 1 88 ? -4.020 -4.398 -8.828 1.00 96.38 88 LYS A O 1
ATOM 722 N N . ILE A 1 89 ? -2.321 -5.593 -9.687 1.00 96.31 89 ILE A N 1
ATOM 723 C CA . ILE A 1 89 ? -1.257 -4.698 -9.213 1.00 96.31 89 ILE A CA 1
ATOM 724 C C . ILE A 1 89 ? -1.316 -3.384 -9.999 1.00 96.31 89 ILE A C 1
ATOM 726 O O . ILE A 1 89 ? -1.300 -2.311 -9.404 1.00 96.31 89 ILE A O 1
ATOM 730 N N . ILE A 1 90 ? -1.439 -3.469 -11.326 1.00 97.62 90 ILE A N 1
ATOM 731 C CA . ILE A 1 90 ? -1.535 -2.303 -12.215 1.00 97.62 90 ILE A CA 1
ATOM 732 C C . ILE A 1 90 ? -2.782 -1.472 -11.883 1.00 97.62 90 ILE A C 1
ATOM 734 O O 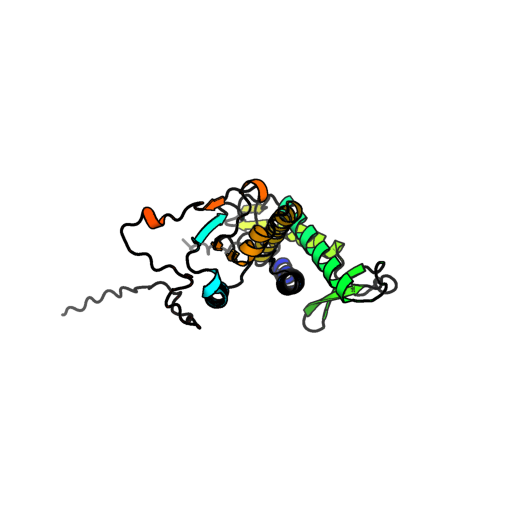. ILE A 1 90 ? -2.677 -0.261 -11.703 1.00 97.62 90 ILE A O 1
ATOM 738 N N . ASP A 1 91 ? -3.939 -2.116 -11.724 1.00 98.06 91 ASP A N 1
ATOM 739 C CA . ASP A 1 91 ? -5.192 -1.449 -11.359 1.00 98.06 91 ASP A CA 1
ATOM 740 C C . ASP A 1 91 ? -5.069 -0.730 -10.008 1.00 98.06 91 ASP A C 1
ATOM 742 O O . ASP A 1 91 ? -5.525 0.402 -9.850 1.00 98.06 91 ASP A O 1
ATOM 746 N N . ALA A 1 92 ? -4.400 -1.348 -9.032 1.00 97.50 92 ALA A N 1
ATOM 747 C CA . ALA A 1 92 ? -4.161 -0.722 -7.738 1.00 97.50 92 ALA A CA 1
ATOM 748 C C . ALA A 1 92 ? -3.230 0.498 -7.824 1.00 97.50 92 ALA A C 1
ATOM 750 O O . ALA A 1 92 ? -3.474 1.503 -7.158 1.00 97.50 92 ALA A O 1
ATOM 751 N N . ILE A 1 93 ? -2.199 0.449 -8.675 1.00 98.06 93 ILE A N 1
ATOM 752 C CA . ILE A 1 93 ? -1.318 1.595 -8.948 1.00 98.06 93 ILE A CA 1
ATOM 753 C C . ILE A 1 93 ? -2.100 2.735 -9.610 1.00 98.06 93 ILE A C 1
ATOM 755 O O . ILE A 1 93 ? -1.890 3.899 -9.271 1.00 98.06 93 ILE A O 1
ATOM 759 N N . VAL A 1 94 ? -3.031 2.416 -10.512 1.00 98.12 94 VAL A N 1
ATOM 760 C CA . VAL A 1 94 ? -3.938 3.400 -11.118 1.00 98.12 94 VAL A CA 1
ATOM 761 C C . VAL A 1 94 ? -4.803 4.073 -10.049 1.00 98.12 94 VAL A C 1
ATOM 763 O O . VAL A 1 94 ? -4.839 5.300 -9.982 1.00 98.12 94 VAL A O 1
ATOM 766 N N . VAL A 1 95 ? -5.430 3.290 -9.164 1.00 97.94 95 VAL A N 1
ATOM 767 C CA . VAL A 1 95 ? -6.226 3.819 -8.041 1.00 97.94 95 VAL A CA 1
ATOM 768 C C . VAL A 1 95 ? -5.381 4.716 -7.133 1.00 97.94 95 VAL A C 1
ATOM 770 O O . VAL A 1 95 ? -5.820 5.801 -6.753 1.00 97.94 95 VAL A O 1
ATOM 773 N N . ALA A 1 96 ? -4.165 4.282 -6.799 1.00 96.81 96 ALA A N 1
ATOM 774 C CA . ALA A 1 96 ? -3.221 5.041 -5.987 1.00 96.81 96 ALA A CA 1
ATOM 775 C C . ALA A 1 96 ? -2.863 6.390 -6.631 1.00 96.81 96 ALA A C 1
ATOM 777 O O . ALA A 1 96 ? -2.962 7.432 -5.981 1.00 96.81 96 ALA A O 1
ATOM 778 N N . TRP A 1 97 ? -2.513 6.387 -7.919 1.00 95.81 97 TRP A N 1
ATOM 779 C CA . TRP A 1 97 ? -2.215 7.607 -8.666 1.00 95.81 97 TRP A CA 1
ATOM 780 C C . TRP A 1 97 ? -3.401 8.573 -8.675 1.00 95.81 97 TRP A C 1
ATOM 782 O O . TRP A 1 97 ? -3.252 9.749 -8.344 1.00 95.81 97 TRP A O 1
ATOM 792 N N . ASP A 1 98 ? -4.588 8.086 -9.034 1.00 94.62 98 ASP A N 1
ATOM 793 C CA . ASP A 1 98 ? -5.765 8.938 -9.196 1.00 94.62 98 ASP A CA 1
ATOM 794 C C . ASP A 1 98 ? -6.174 9.583 -7.856 1.00 94.62 98 ASP A C 1
ATOM 796 O O . ASP A 1 98 ? -6.525 10.765 -7.815 1.00 94.62 98 ASP A O 1
ATOM 800 N N . ARG A 1 99 ? -6.022 8.862 -6.736 1.00 94.50 99 ARG A N 1
ATOM 801 C CA . ARG A 1 99 ? -6.240 9.402 -5.381 1.00 94.50 99 ARG A CA 1
ATOM 802 C C . ARG A 1 99 ? -5.200 10.447 -4.975 1.00 94.50 99 ARG A C 1
ATOM 804 O O . ARG A 1 99 ? -5.565 11.440 -4.342 1.00 94.50 99 ARG A O 1
ATOM 811 N N . ALA A 1 100 ? -3.932 10.252 -5.334 1.00 93.00 100 ALA A N 1
ATOM 812 C CA . ALA A 1 100 ? -2.875 11.232 -5.084 1.00 93.00 100 ALA A CA 1
ATOM 813 C C . ALA A 1 100 ? -3.109 12.528 -5.880 1.00 93.00 100 ALA A C 1
ATOM 815 O O . ALA A 1 100 ? -3.036 13.624 -5.320 1.00 93.00 100 ALA A O 1
ATOM 816 N N . VAL A 1 101 ? -3.486 12.403 -7.160 1.00 90.38 101 VAL A N 1
ATOM 817 C CA . VAL A 1 101 ? -3.902 13.528 -8.014 1.00 90.38 101 VAL A CA 1
ATOM 818 C C . VAL A 1 101 ? -5.056 14.292 -7.378 1.00 90.38 101 VAL A C 1
ATOM 820 O O . VAL A 1 101 ? -4.997 15.514 -7.256 1.00 90.38 101 VAL A O 1
ATOM 823 N N . GLU A 1 102 ? -6.115 13.590 -6.975 1.00 90.38 102 GLU A N 1
ATOM 824 C CA . GLU A 1 102 ? -7.299 14.213 -6.385 1.00 90.38 102 GLU A CA 1
ATOM 825 C C . GLU A 1 102 ? -6.956 14.984 -5.102 1.00 90.38 102 GLU A C 1
ATOM 827 O O . GLU A 1 102 ? -7.404 16.118 -4.918 1.00 90.38 102 GLU A O 1
ATOM 832 N N . TYR A 1 103 ? -6.116 14.402 -4.243 1.00 90.62 103 TYR A N 1
ATOM 833 C CA . TYR A 1 103 ? -5.652 15.052 -3.022 1.00 90.62 103 TYR A CA 1
ATOM 834 C C . TYR A 1 103 ? -4.865 16.333 -3.323 1.00 90.62 103 TYR A C 1
ATOM 836 O O . TYR A 1 103 ? -5.238 17.405 -2.843 1.00 90.62 103 TYR A O 1
ATOM 844 N N . LYS A 1 104 ? -3.857 16.264 -4.201 1.00 88.19 104 LYS A N 1
ATOM 845 C CA . LYS A 1 104 ? -3.037 17.435 -4.551 1.00 88.19 104 LYS A CA 1
ATOM 846 C C . LYS A 1 104 ? -3.841 18.526 -5.268 1.00 88.19 104 LYS A C 1
ATOM 848 O O . LYS A 1 104 ? -3.585 19.714 -5.058 1.00 88.19 104 LYS A O 1
ATOM 853 N N . ARG A 1 105 ? -4.882 18.165 -6.032 1.00 84.81 105 ARG A N 1
ATOM 854 C CA . ARG A 1 105 ? -5.835 19.141 -6.598 1.00 84.81 105 ARG A CA 1
ATOM 855 C C . ARG A 1 105 ? -6.586 19.909 -5.514 1.00 84.81 105 ARG A C 1
ATOM 857 O O . ARG A 1 105 ? -6.701 21.128 -5.620 1.00 84.81 105 ARG A O 1
ATOM 864 N N . ARG A 1 106 ? -7.070 19.222 -4.473 1.00 85.1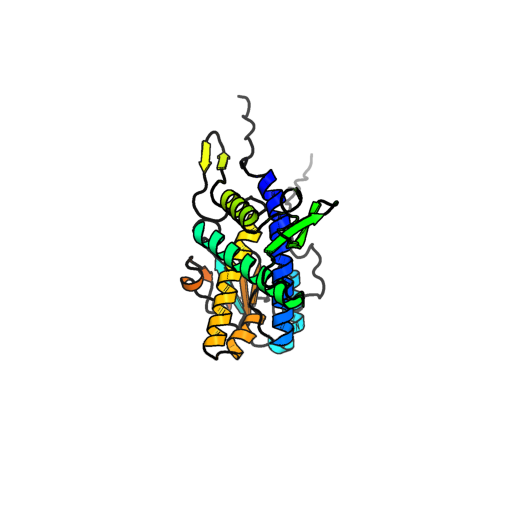2 106 ARG A N 1
ATOM 865 C CA . ARG A 1 106 ? -7.790 19.857 -3.355 1.00 85.12 106 ARG A CA 1
ATOM 866 C C . ARG A 1 106 ? -6.907 20.833 -2.577 1.00 85.12 106 ARG A C 1
ATOM 868 O O . ARG A 1 106 ? -7.385 21.897 -2.191 1.00 85.12 106 ARG A O 1
ATOM 875 N N . GLU A 1 107 ? -5.633 20.505 -2.381 1.00 81.38 107 GLU A N 1
ATOM 876 C CA . GLU 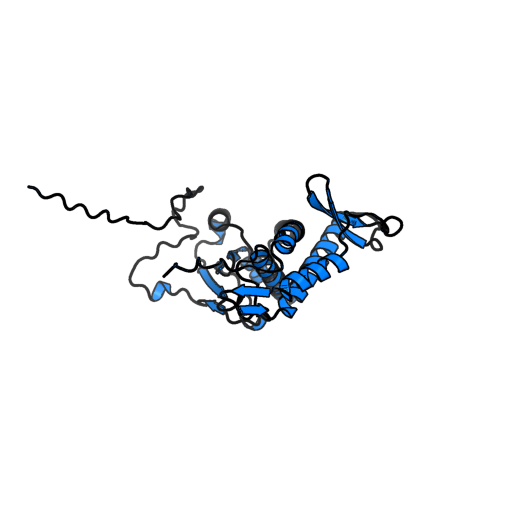A 1 107 ? -4.685 21.388 -1.689 1.00 81.38 107 GLU A CA 1
ATOM 877 C C . GLU A 1 107 ? -4.342 22.654 -2.483 1.00 81.38 107 GLU A C 1
ATOM 879 O O . GLU A 1 107 ? -4.199 23.732 -1.907 1.00 81.38 107 GLU A O 1
ATOM 884 N N . SER A 1 108 ? -4.244 22.547 -3.811 1.00 72.69 108 SER A N 1
ATOM 885 C CA . SER A 1 108 ? -3.638 23.597 -4.635 1.00 72.69 108 SER A CA 1
ATOM 886 C C . SER A 1 108 ? -4.438 24.908 -4.708 1.00 72.69 108 SER A C 1
ATOM 888 O O . SER A 1 108 ? -3.884 25.889 -5.194 1.00 72.69 108 SER A O 1
ATOM 890 N N . LYS A 1 109 ? -5.708 24.973 -4.253 1.00 62.97 109 LYS A N 1
ATOM 891 C CA . LYS A 1 109 ? -6.641 26.143 -4.286 1.00 62.97 109 LYS A CA 1
ATOM 892 C C . LYS A 1 109 ? -6.757 26.912 -5.623 1.00 62.97 109 LYS A C 1
ATOM 894 O O . LYS A 1 109 ? -7.528 27.864 -5.722 1.00 62.97 109 LYS A O 1
ATOM 899 N N . GLN A 1 110 ? -6.003 26.534 -6.648 1.00 54.56 110 GLN A N 1
ATOM 900 C CA . GLN A 1 110 ? -5.986 27.126 -7.972 1.00 54.56 110 GLN A CA 1
ATOM 901 C C . GLN A 1 110 ? -7.105 26.524 -8.818 1.00 54.56 110 GLN A C 1
ATOM 903 O O . GLN A 1 110 ? -7.458 25.357 -8.671 1.00 54.56 110 GLN A O 1
ATOM 908 N N . HIS A 1 111 ? -7.601 27.314 -9.769 1.00 46.97 111 HIS A N 1
ATOM 909 C CA . HIS A 1 111 ? -8.595 26.950 -10.787 1.00 46.97 111 HIS A CA 1
ATOM 910 C C . HIS A 1 111 ? -8.068 25.902 -11.801 1.00 46.97 111 HIS A C 1
ATOM 912 O O . HIS A 1 111 ? -8.493 25.851 -12.949 1.00 46.97 111 HIS A O 1
ATOM 918 N N . ALA A 1 112 ? -7.118 25.060 -11.399 1.00 51.72 112 ALA A N 1
ATOM 919 C CA . ALA A 1 112 ? -6.358 24.143 -12.235 1.00 51.72 112 ALA A CA 1
ATOM 920 C C . ALA A 1 112 ? -7.055 22.779 -12.404 1.00 51.72 112 ALA A C 1
ATOM 922 O O . ALA A 1 112 ? -6.393 21.744 -12.431 1.00 51.72 112 ALA A O 1
ATOM 923 N N . HIS A 1 113 ? -8.386 22.752 -12.529 1.00 53.31 113 HIS A N 1
ATOM 924 C CA . HIS A 1 113 ? -9.096 21.510 -12.869 1.00 53.31 113 HIS A CA 1
ATOM 925 C C . HIS A 1 113 ? -8.676 20.964 -14.246 1.00 53.31 113 HIS A C 1
ATOM 927 O O . HIS A 1 113 ? -8.770 19.760 -14.477 1.00 53.31 113 HIS A O 1
ATOM 933 N N . GLU A 1 114 ? -8.157 21.829 -15.121 1.00 57.66 114 GLU A N 1
ATOM 934 C CA . GLU A 1 114 ? -7.742 21.490 -16.486 1.00 57.66 114 GLU A CA 1
ATOM 935 C C . GLU A 1 114 ? -6.246 21.162 -16.627 1.00 57.66 114 GLU A C 1
ATOM 937 O O . GLU A 1 114 ? -5.846 20.600 -17.646 1.00 57.66 114 GLU A O 1
ATOM 942 N N . LYS A 1 115 ? -5.410 21.462 -15.621 1.00 67.25 115 LYS A N 1
ATOM 943 C CA . LYS A 1 115 ? -3.967 21.185 -15.697 1.00 67.25 115 LYS A CA 1
ATOM 944 C C . LYS A 1 115 ? -3.658 19.741 -15.294 1.00 67.25 115 LYS A C 1
ATOM 946 O O . LYS A 1 115 ? -4.282 19.164 -14.392 1.00 67.25 115 LYS A O 1
ATOM 951 N N . GLU A 1 116 ? -2.704 19.140 -15.997 1.00 75.88 116 GLU A N 1
ATOM 952 C CA . GLU A 1 116 ? -2.230 17.789 -15.698 1.00 75.88 116 GLU A CA 1
ATOM 953 C C . GLU A 1 116 ? -1.353 17.816 -14.437 1.00 75.88 116 GLU A C 1
ATOM 955 O O . GLU A 1 116 ? -0.813 18.852 -14.067 1.00 75.88 116 GLU A O 1
ATOM 960 N N . LEU A 1 117 ? -1.243 16.694 -13.734 1.00 80.50 117 LEU A N 1
ATOM 961 C CA . LEU A 1 117 ? -0.360 16.531 -12.580 1.00 80.50 117 LEU A CA 1
ATOM 962 C C . LEU A 1 117 ? 0.579 15.364 -12.861 1.00 80.50 117 LEU A C 1
ATOM 964 O O . LEU A 1 117 ? 0.168 14.372 -13.467 1.00 80.50 117 LEU A O 1
ATOM 968 N N . GLY A 1 118 ? 1.819 15.475 -12.407 1.00 86.12 118 GLY A N 1
ATOM 969 C CA . GLY A 1 118 ? 2.804 14.406 -12.511 1.00 86.12 118 GLY A CA 1
ATOM 970 C C . GLY A 1 118 ? 4.052 14.720 -11.709 1.00 86.12 118 GLY A C 1
ATOM 971 O O . GLY A 1 118 ? 4.058 15.643 -10.893 1.00 86.12 118 GLY A O 1
ATOM 972 N N . PHE A 1 119 ? 5.096 13.926 -11.915 1.00 89.38 119 PHE A N 1
ATOM 973 C CA . PHE A 1 119 ? 6.329 14.060 -11.153 1.00 89.38 119 PHE A CA 1
ATOM 974 C C . PHE A 1 119 ? 7.374 14.873 -11.907 1.00 89.38 119 PHE A C 1
ATOM 976 O O . PHE A 1 119 ? 7.573 14.674 -13.100 1.00 89.38 119 PHE A O 1
ATOM 983 N N . VAL A 1 120 ? 8.072 15.745 -11.192 1.00 88.12 120 VAL A N 1
ATOM 984 C CA . VAL A 1 120 ? 9.244 16.476 -11.667 1.00 88.12 120 VAL A CA 1
ATOM 985 C C . VAL A 1 120 ? 10.459 16.022 -10.870 1.00 88.12 120 VAL A C 1
ATOM 987 O O . VAL A 1 120 ? 10.369 15.865 -9.653 1.00 88.12 120 VAL A O 1
ATOM 990 N N . ILE A 1 121 ? 11.576 15.820 -11.559 1.00 88.00 121 ILE A N 1
ATOM 991 C CA . ILE A 1 121 ? 12.865 15.471 -10.956 1.00 88.00 121 ILE A CA 1
ATOM 992 C C . ILE A 1 121 ? 13.636 16.755 -10.640 1.00 88.00 121 ILE A C 1
ATOM 994 O O . ILE A 1 121 ? 13.803 17.610 -11.519 1.00 88.00 121 ILE A O 1
ATOM 998 N N . ASP A 1 122 ? 14.090 16.896 -9.396 1.00 86.06 122 ASP A N 1
ATOM 999 C CA . ASP A 1 122 ? 14.954 18.004 -8.976 1.00 86.06 122 ASP A CA 1
ATOM 1000 C C . ASP A 1 122 ? 16.441 17.773 -9.328 1.00 86.06 122 ASP A C 1
ATOM 1002 O O . ASP A 1 122 ? 16.799 16.845 -10.056 1.00 86.06 122 ASP A O 1
ATOM 1006 N N . GLN A 1 123 ? 17.325 18.668 -8.873 1.00 83.69 123 GLN A N 1
ATOM 1007 C CA . GLN A 1 123 ? 18.760 18.590 -9.180 1.00 83.69 123 GLN A CA 1
ATOM 1008 C C . GLN A 1 123 ? 19.461 17.466 -8.404 1.00 83.69 123 GLN A C 1
ATOM 1010 O O . GLN A 1 123 ? 20.512 16.979 -8.823 1.00 83.69 123 GLN A O 1
ATOM 1015 N N . GLU A 1 124 ? 18.869 17.050 -7.290 1.00 85.00 124 GLU A N 1
ATOM 1016 C CA . GLU A 1 124 ? 19.310 15.982 -6.407 1.00 85.00 124 GLU A CA 1
ATOM 1017 C C . GLU A 1 124 ? 18.833 14.595 -6.879 1.00 85.00 124 GLU A C 1
ATOM 1019 O O . GLU A 1 124 ? 19.350 13.572 -6.423 1.00 85.00 124 GLU A O 1
ATOM 1024 N N . GLY A 1 125 ? 17.912 14.548 -7.847 1.00 83.12 125 GLY A N 1
ATOM 1025 C CA . GLY A 1 125 ? 17.356 13.317 -8.404 1.00 83.12 125 GLY A CA 1
ATOM 1026 C C . GLY A 1 125 ? 16.164 12.769 -7.617 1.00 83.12 125 GLY A C 1
ATOM 1027 O O . GLY A 1 125 ? 15.863 11.576 -7.737 1.00 83.12 125 GLY A O 1
ATOM 1028 N N . GLU A 1 126 ? 15.515 13.615 -6.818 1.00 86.50 126 GLU A N 1
ATOM 1029 C CA . GLU A 1 126 ? 14.299 13.312 -6.073 1.00 86.50 126 GLU A CA 1
ATOM 1030 C C . GLU A 1 126 ? 13.050 13.731 -6.856 1.00 86.50 126 GLU A C 1
ATOM 1032 O O . GLU A 1 126 ? 13.053 14.675 -7.652 1.00 86.50 126 GLU A O 1
ATOM 1037 N N . TYR A 1 127 ? 11.964 12.989 -6.640 1.00 89.50 127 TYR A N 1
ATOM 1038 C CA . TYR A 1 127 ? 10.712 13.163 -7.372 1.00 89.50 127 TYR A CA 1
ATOM 1039 C C . TYR A 1 127 ? 9.709 13.977 -6.570 1.00 89.50 127 TYR A C 1
ATOM 1041 O O . TYR A 1 127 ? 9.335 13.607 -5.460 1.00 89.50 127 TYR A O 1
ATOM 1049 N N . HIS A 1 128 ? 9.179 15.025 -7.195 1.00 85.75 128 HIS A N 1
ATOM 1050 C CA . HIS A 1 128 ? 8.203 15.926 -6.591 1.00 85.75 128 HIS A CA 1
ATOM 1051 C C . HIS A 1 128 ? 6.945 15.999 -7.435 1.00 85.75 128 HIS A C 1
ATOM 1053 O O . HIS A 1 128 ? 7.012 16.154 -8.651 1.00 85.75 128 HIS A O 1
ATOM 1059 N N . PHE A 1 129 ? 5.781 15.924 -6.802 1.00 85.06 129 PHE A N 1
ATOM 1060 C CA . PHE A 1 129 ? 4.510 16.012 -7.513 1.00 85.06 129 PHE A CA 1
ATOM 1061 C C . PHE A 1 129 ? 4.135 17.471 -7.760 1.00 85.06 129 PHE A C 1
ATOM 1063 O O . PHE A 1 129 ? 4.044 18.255 -6.815 1.00 85.06 129 PHE A O 1
ATOM 1070 N N . GLN A 1 130 ? 3.924 17.846 -9.019 1.00 80.56 130 GLN A N 1
ATOM 1071 C CA . GLN A 1 130 ? 3.670 19.233 -9.406 1.00 80.56 130 GLN A CA 1
ATOM 1072 C C . GLN A 1 130 ? 2.592 19.343 -10.480 1.00 80.56 130 GLN A C 1
ATOM 1074 O O . GLN A 1 130 ? 2.358 18.419 -11.266 1.00 80.56 130 GLN A O 1
ATOM 1079 N N . VAL A 1 131 ? 1.931 20.505 -10.503 1.00 75.00 131 VAL A N 1
ATOM 1080 C CA . VAL A 1 131 ? 1.010 20.883 -11.578 1.00 75.00 131 VAL A CA 1
ATOM 1081 C C . VAL A 1 131 ? 1.820 21.118 -12.846 1.00 75.00 131 VAL A C 1
ATOM 1083 O O . VAL A 1 131 ? 2.781 21.882 -12.858 1.00 75.00 131 VAL A O 1
ATOM 1086 N N . ILE A 1 132 ? 1.396 20.470 -13.917 1.00 74.12 132 ILE A N 1
ATOM 1087 C CA . ILE A 1 132 ? 2.013 20.506 -15.228 1.00 74.12 132 ILE A CA 1
ATOM 1088 C C . ILE A 1 132 ? 1.252 21.502 -16.101 1.00 74.12 132 ILE A C 1
ATOM 1090 O O . ILE A 1 132 ? 0.041 21.375 -16.305 1.00 74.12 132 ILE A O 1
ATOM 1094 N N . ASP A 1 133 ? 1.971 22.468 -16.664 1.00 65.94 133 ASP A N 1
ATOM 1095 C CA . ASP A 1 133 ? 1.431 23.381 -17.667 1.00 65.94 133 ASP A CA 1
ATOM 1096 C C . ASP A 1 133 ? 1.747 22.879 -19.082 1.00 65.94 133 ASP A C 1
ATOM 1098 O O . ASP A 1 133 ? 2.882 23.012 -19.543 1.00 65.94 133 ASP A O 1
ATOM 1102 N N . ARG A 1 134 ? 0.755 22.271 -19.752 1.00 59.16 134 ARG A N 1
ATOM 1103 C CA . ARG A 1 134 ? 0.914 21.609 -21.064 1.00 59.16 134 ARG A CA 1
ATOM 1104 C C . ARG A 1 134 ? 1.410 22.532 -22.176 1.00 59.16 134 ARG A C 1
ATOM 1106 O O . ARG A 1 134 ? 2.041 22.049 -23.113 1.00 59.16 134 ARG A O 1
ATOM 1113 N N . ASP A 1 135 ? 1.204 23.840 -22.058 1.00 59.38 135 ASP A N 1
ATOM 1114 C CA . ASP A 1 135 ? 1.709 24.794 -23.051 1.00 59.38 135 ASP A CA 1
ATOM 1115 C C . ASP A 1 135 ? 3.245 24.920 -23.009 1.00 59.38 135 ASP A C 1
ATOM 1117 O O . ASP A 1 135 ? 3.851 25.462 -23.931 1.00 59.38 135 ASP A O 1
ATOM 1121 N N . ASN A 1 136 ? 3.890 24.368 -21.972 1.00 55.88 136 ASN A N 1
ATOM 1122 C CA . ASN A 1 136 ? 5.335 24.421 -21.748 1.00 55.88 136 ASN A CA 1
ATOM 1123 C C . ASN A 1 136 ? 5.979 23.025 -21.564 1.00 55.88 136 ASN A C 1
ATOM 1125 O O . ASN A 1 136 ? 7.137 22.925 -21.160 1.00 55.88 136 ASN A O 1
ATOM 1129 N N . THR A 1 137 ? 5.246 21.928 -21.816 1.00 55.47 137 THR A N 1
ATOM 1130 C CA . THR A 1 137 ? 5.707 20.556 -21.499 1.00 55.47 137 THR A CA 1
ATOM 1131 C C . THR A 1 137 ? 6.579 19.888 -22.541 1.00 55.47 137 THR A C 1
ATOM 1133 O O . THR A 1 137 ? 7.192 18.872 -22.223 1.00 55.47 137 THR A O 1
ATOM 1136 N N . ASN A 1 138 ? 6.607 20.388 -23.777 1.00 52.81 138 ASN A N 1
ATOM 1137 C CA . ASN A 1 138 ? 7.133 19.591 -24.887 1.00 52.81 138 ASN A CA 1
ATOM 1138 C C . ASN A 1 138 ? 8.639 19.290 -24.814 1.00 52.81 138 ASN A C 1
ATOM 1140 O O . ASN A 1 138 ? 9.072 18.406 -25.537 1.00 52.81 138 ASN A O 1
ATOM 1144 N N . ASP A 1 139 ? 9.401 19.920 -23.913 1.00 51.16 139 ASP A N 1
ATOM 1145 C CA . ASP A 1 139 ? 10.852 19.709 -23.797 1.00 51.16 139 ASP A CA 1
ATOM 1146 C C . ASP A 1 139 ? 11.377 19.727 -22.347 1.00 51.16 139 ASP A C 1
ATOM 1148 O O . ASP A 1 139 ? 12.521 20.108 -22.110 1.00 51.16 139 ASP A O 1
ATOM 1152 N N . SER A 1 140 ? 10.578 19.333 -21.345 1.00 61.56 140 SER A N 1
ATOM 1153 C CA . SER A 1 140 ? 11.103 19.223 -19.972 1.00 61.56 140 SER A CA 1
ATOM 1154 C C . SER A 1 140 ? 11.577 17.787 -19.692 1.00 61.56 140 SER A C 1
ATOM 1156 O O . SER A 1 140 ? 10.750 16.940 -19.347 1.00 61.56 140 SER A O 1
ATOM 1158 N N . PRO A 1 141 ? 12.886 17.468 -19.819 1.00 63.84 141 PRO A N 1
ATOM 1159 C CA . PRO A 1 141 ? 13.411 16.103 -19.663 1.00 63.84 141 PRO A CA 1
ATOM 1160 C C . PRO A 1 141 ? 13.221 15.525 -18.252 1.00 63.84 141 PRO A C 1
ATOM 1162 O O . PRO A 1 141 ? 13.432 14.335 -18.040 1.00 63.84 141 PRO A O 1
ATOM 1165 N N . ASN A 1 142 ? 12.804 16.356 -17.296 1.00 79.38 142 ASN A N 1
ATOM 1166 C CA . ASN A 1 142 ? 12.625 15.990 -15.898 1.00 79.38 142 ASN A CA 1
ATOM 1167 C C . ASN A 1 142 ? 11.163 15.691 -15.541 1.00 79.38 142 ASN A C 1
ATOM 1169 O O . ASN A 1 142 ? 10.860 15.550 -14.360 1.00 79.38 142 ASN A O 1
ATOM 1173 N N . LEU A 1 143 ? 10.250 15.638 -16.517 1.00 85.00 143 LEU A N 1
ATOM 1174 C CA . LEU A 1 143 ? 8.823 15.436 -16.277 1.00 85.00 143 LEU A CA 1
ATOM 1175 C C . LEU A 1 143 ? 8.385 13.985 -16.526 1.00 85.00 143 LEU A C 1
ATOM 1177 O O . LEU A 1 143 ? 8.554 13.446 -17.617 1.00 85.00 143 LEU A O 1
ATOM 1181 N N . ILE A 1 144 ? 7.707 13.392 -15.545 1.00 88.38 144 ILE A N 1
ATOM 1182 C CA . ILE A 1 144 ? 7.016 12.107 -15.659 1.00 88.38 144 ILE A CA 1
ATOM 1183 C C . ILE A 1 144 ? 5.506 12.336 -15.584 1.00 88.38 144 ILE A C 1
ATOM 1185 O O . ILE A 1 144 ? 4.937 12.627 -14.529 1.00 88.38 144 ILE A O 1
ATOM 1189 N N . THR A 1 145 ? 4.851 12.157 -16.729 1.00 89.69 145 THR A N 1
ATOM 1190 C CA . THR A 1 145 ? 3.387 12.181 -16.844 1.00 89.69 145 THR A CA 1
ATOM 1191 C C . THR A 1 145 ? 2.758 10.915 -16.260 1.00 89.69 145 THR A C 1
ATOM 1193 O O . THR A 1 145 ? 3.435 9.900 -16.064 1.00 89.69 145 THR A O 1
ATOM 1196 N N . ARG A 1 146 ? 1.431 10.923 -16.068 1.00 90.94 146 ARG A N 1
ATOM 1197 C CA . ARG A 1 146 ? 0.677 9.714 -15.689 1.00 90.94 146 ARG A CA 1
ATOM 1198 C C . ARG A 1 146 ? 0.935 8.560 -16.657 1.00 90.94 146 ARG A C 1
ATOM 1200 O O . ARG A 1 146 ? 1.101 7.427 -16.221 1.00 90.94 146 ARG A O 1
ATOM 1207 N N . SER A 1 147 ? 0.972 8.843 -17.961 1.00 91.00 147 SER A N 1
ATOM 1208 C CA . SER A 1 147 ? 1.190 7.814 -18.984 1.00 91.00 147 SER A CA 1
ATOM 1209 C C . SER A 1 147 ? 2.568 7.175 -18.838 1.00 91.00 147 SER A C 1
ATOM 1211 O O . SER A 1 147 ? 2.664 5.956 -18.745 1.00 91.00 147 SER A O 1
ATOM 1213 N N . THR A 1 148 ? 3.619 7.993 -18.744 1.00 91.81 148 THR A N 1
ATOM 1214 C CA . THR A 1 148 ? 5.002 7.521 -18.586 1.00 91.81 148 THR A CA 1
ATOM 1215 C C . THR A 1 148 ? 5.184 6.737 -17.287 1.00 91.81 148 THR A C 1
ATOM 1217 O O . THR A 1 148 ? 5.823 5.686 -17.279 1.00 91.81 148 THR A O 1
ATOM 1220 N N . PHE A 1 149 ? 4.588 7.211 -16.188 1.00 93.81 149 PHE A N 1
ATOM 1221 C CA . PHE A 1 149 ? 4.604 6.501 -14.913 1.00 93.81 149 PHE A CA 1
ATOM 1222 C C . PHE A 1 149 ? 3.954 5.117 -15.025 1.00 93.81 149 PHE A C 1
ATOM 1224 O O . PHE A 1 149 ? 4.565 4.118 -14.649 1.00 93.81 149 PHE A O 1
ATOM 1231 N N . LEU A 1 150 ? 2.730 5.044 -15.557 1.00 96.00 150 LEU A N 1
ATOM 1232 C CA . LEU A 1 150 ? 1.998 3.782 -15.672 1.00 96.00 150 LEU A CA 1
ATOM 1233 C C . LEU A 1 150 ? 2.672 2.811 -16.643 1.00 96.00 150 LEU A C 1
ATOM 1235 O O . LEU A 1 150 ? 2.685 1.610 -16.376 1.00 96.00 150 LEU A O 1
ATOM 1239 N N . GLU A 1 151 ? 3.264 3.309 -17.728 1.00 95.38 151 GLU A N 1
ATOM 1240 C CA . GLU A 1 151 ? 4.061 2.503 -18.652 1.00 95.38 151 GLU A CA 1
ATOM 1241 C C . GLU A 1 151 ? 5.274 1.889 -17.942 1.00 95.38 151 GLU A C 1
ATOM 1243 O O . GLU A 1 151 ? 5.450 0.670 -17.979 1.00 95.38 151 GLU A O 1
ATOM 1248 N N . LEU A 1 152 ? 6.052 2.697 -17.208 1.00 94.75 152 LEU A N 1
ATOM 1249 C CA . LEU A 1 152 ? 7.189 2.207 -16.426 1.00 94.75 152 LEU A CA 1
ATOM 1250 C C . LEU A 1 152 ? 6.751 1.153 -15.401 1.00 94.75 152 LEU A C 1
ATOM 1252 O O . LEU A 1 152 ? 7.347 0.078 -15.338 1.00 94.75 152 LEU A O 1
ATOM 1256 N N . MET A 1 153 ? 5.708 1.431 -14.612 1.00 96.38 153 MET A N 1
ATOM 1257 C CA . MET A 1 153 ? 5.211 0.482 -13.609 1.00 96.38 153 MET A CA 1
ATOM 1258 C C . MET A 1 153 ? 4.733 -0.821 -14.251 1.00 96.38 153 MET A C 1
ATOM 1260 O O . MET A 1 153 ? 5.031 -1.899 -13.739 1.00 96.38 153 MET A O 1
ATOM 1264 N N . THR A 1 154 ? 4.053 -0.731 -15.396 1.00 95.94 154 THR A N 1
ATOM 1265 C CA . THR A 1 154 ? 3.607 -1.902 -16.157 1.00 95.94 154 THR A CA 1
ATOM 1266 C C . THR A 1 154 ? 4.803 -2.745 -16.575 1.00 95.94 154 THR A C 1
ATOM 1268 O O . THR A 1 154 ? 4.841 -3.916 -16.220 1.00 95.94 154 THR A O 1
ATOM 1271 N N . VAL A 1 155 ? 5.824 -2.155 -17.205 1.00 94.69 155 VAL A N 1
ATOM 1272 C CA . VAL A 1 155 ? 7.047 -2.868 -17.619 1.00 94.69 155 VAL A CA 1
ATOM 1273 C C . VAL A 1 155 ? 7.749 -3.529 -16.428 1.00 94.69 155 VAL A C 1
ATOM 1275 O O . VAL A 1 155 ? 8.147 -4.693 -16.514 1.00 94.69 155 VAL A O 1
ATOM 1278 N N . LEU A 1 156 ? 7.870 -2.828 -15.294 1.00 94.25 156 LEU A N 1
ATOM 1279 C CA . LEU A 1 156 ? 8.480 -3.366 -14.070 1.00 94.25 156 LEU A CA 1
ATOM 1280 C C . LEU A 1 156 ? 7.742 -4.594 -13.516 1.00 94.25 156 LEU A C 1
ATOM 1282 O O . LEU A 1 156 ? 8.374 -5.459 -12.906 1.00 94.25 156 LEU A O 1
ATOM 1286 N N . ILE A 1 157 ? 6.430 -4.685 -13.740 1.00 94.06 157 ILE A N 1
ATOM 1287 C CA . ILE A 1 157 ? 5.593 -5.816 -13.329 1.00 94.06 157 ILE A CA 1
ATOM 1288 C C . ILE A 1 157 ? 5.616 -6.920 -14.393 1.00 94.06 157 ILE A C 1
ATOM 1290 O O . ILE A 1 157 ? 5.845 -8.086 -14.079 1.00 94.06 157 ILE A O 1
ATOM 1294 N N . THR A 1 158 ? 5.379 -6.580 -15.661 1.00 92.69 158 THR A N 1
ATOM 1295 C CA . THR A 1 158 ? 5.109 -7.555 -16.721 1.00 92.69 158 THR A CA 1
ATOM 1296 C C . THR A 1 158 ? 6.360 -8.122 -17.361 1.00 92.69 158 THR A C 1
ATOM 1298 O O . THR A 1 158 ? 6.319 -9.267 -17.808 1.00 92.69 158 THR A O 1
ATOM 1301 N N . ASP A 1 159 ? 7.460 -7.375 -17.420 1.00 90.81 159 ASP A N 1
ATOM 1302 C CA . ASP A 1 159 ? 8.648 -7.719 -18.213 1.00 90.81 159 ASP A CA 1
ATOM 1303 C C . ASP A 1 159 ? 9.877 -8.019 -17.349 1.00 90.81 159 ASP A C 1
ATOM 1305 O O . ASP A 1 159 ? 11.027 -7.928 -17.797 1.00 90.81 159 ASP A O 1
ATOM 1309 N N . ASN A 1 160 ? 9.647 -8.463 -16.111 1.00 86.19 160 ASN A N 1
ATOM 1310 C CA . ASN A 1 160 ? 10.711 -8.978 -15.263 1.00 86.19 160 ASN A CA 1
ATOM 1311 C C . ASN A 1 160 ? 11.214 -10.339 -15.776 1.00 86.19 160 ASN A C 1
ATOM 1313 O O . ASN A 1 160 ? 10.541 -11.371 -15.652 1.00 86.19 160 ASN A O 1
ATOM 1317 N N . HIS A 1 161 ? 12.429 -10.336 -16.326 1.00 88.88 161 HIS A N 1
ATOM 1318 C CA . HIS A 1 161 ? 13.138 -11.533 -16.757 1.00 88.88 161 HIS A CA 1
ATOM 1319 C C . HIS A 1 161 ? 14.272 -11.849 -15.783 1.00 88.88 161 HIS A C 1
ATOM 1321 O O . HIS A 1 161 ? 15.092 -10.990 -15.452 1.00 88.88 161 HIS A O 1
ATOM 1327 N N . ILE A 1 162 ? 14.331 -13.103 -15.345 1.00 86.00 162 ILE A N 1
ATOM 1328 C CA . ILE A 1 162 ? 15.283 -13.616 -14.366 1.00 86.00 162 ILE A CA 1
ATOM 1329 C C . ILE A 1 162 ? 16.184 -14.634 -15.058 1.00 86.00 162 ILE A C 1
ATOM 1331 O O . ILE A 1 162 ? 15.715 -15.641 -15.592 1.00 86.00 162 ILE A O 1
ATOM 1335 N N . TRP A 1 163 ? 17.490 -14.382 -15.013 1.00 83.69 163 TRP A N 1
ATOM 1336 C CA . TRP A 1 163 ? 18.508 -15.340 -15.428 1.00 83.69 163 TRP A CA 1
ATOM 1337 C C . TRP A 1 163 ? 18.980 -16.155 -14.226 1.00 83.69 163 TRP A C 1
ATOM 1339 O O . TRP A 1 163 ? 19.523 -15.589 -13.270 1.00 83.69 163 TRP A O 1
ATOM 1349 N N . ASN A 1 164 ? 18.810 -17.476 -14.270 1.00 83.06 164 ASN A N 1
ATOM 1350 C CA . ASN A 1 164 ? 19.271 -18.379 -13.218 1.00 83.06 164 ASN A CA 1
ATOM 1351 C C . ASN A 1 164 ? 19.732 -19.722 -13.801 1.00 83.06 164 ASN A C 1
ATOM 1353 O O . ASN A 1 164 ? 18.959 -20.413 -14.453 1.00 83.06 164 ASN A O 1
ATOM 1357 N N . GLY A 1 165 ? 20.983 -20.110 -13.535 1.00 80.75 165 GLY A N 1
ATOM 1358 C CA . GLY A 1 165 ? 21.489 -21.446 -13.873 1.00 80.75 165 GLY A CA 1
ATOM 1359 C C . GLY A 1 165 ? 21.544 -21.784 -15.368 1.00 80.75 165 GLY A C 1
ATOM 1360 O O . GLY A 1 165 ? 21.504 -22.960 -15.700 1.00 80.75 165 GLY A O 1
ATOM 1361 N N . GLY A 1 166 ? 21.626 -20.784 -16.252 1.00 85.75 166 GLY A N 1
ATOM 1362 C CA . GLY A 1 166 ? 21.591 -20.985 -17.709 1.00 85.75 166 GLY A CA 1
ATOM 1363 C C . GLY A 1 166 ? 20.201 -20.823 -18.330 1.00 85.75 166 GLY A C 1
ATOM 1364 O O . GLY A 1 166 ? 20.101 -20.705 -19.547 1.00 85.75 166 GLY A O 1
ATOM 1365 N N . ASP A 1 167 ? 19.154 -20.736 -17.505 1.00 88.25 167 ASP A N 1
ATOM 1366 C CA . ASP A 1 167 ? 17.790 -20.498 -17.961 1.00 88.25 167 ASP A CA 1
ATOM 1367 C C . ASP A 1 167 ? 17.423 -19.015 -17.846 1.00 88.25 167 ASP A C 1
ATOM 1369 O O . ASP A 1 167 ? 17.587 -18.394 -16.787 1.00 88.25 167 ASP A O 1
ATOM 1373 N N . LEU A 1 168 ? 16.828 -18.472 -18.909 1.00 89.12 168 LEU A N 1
ATOM 1374 C CA . LEU A 1 168 ? 16.103 -17.205 -18.875 1.00 89.12 168 LEU A CA 1
ATOM 1375 C C . LEU A 1 168 ? 14.612 -17.489 -18.666 1.00 89.12 168 LEU A C 1
ATOM 1377 O O . LEU A 1 168 ? 13.994 -18.179 -19.475 1.00 89.12 168 LEU A O 1
ATOM 1381 N N . LYS A 1 169 ? 14.024 -16.952 -17.594 1.00 90.25 169 LYS A N 1
ATOM 1382 C CA . LYS A 1 169 ? 12.595 -17.109 -17.280 1.00 90.25 169 LYS A CA 1
ATOM 1383 C C . LYS A 1 169 ? 11.946 -15.744 -17.124 1.00 90.25 169 LYS A C 1
ATOM 1385 O O . LYS A 1 169 ? 12.537 -14.847 -16.533 1.00 90.25 169 LYS A O 1
ATOM 1390 N N . ARG A 1 170 ? 10.722 -15.594 -17.622 1.00 91.19 170 ARG A N 1
ATOM 1391 C CA . ARG A 1 170 ? 9.893 -14.407 -17.394 1.00 91.19 170 ARG A CA 1
ATOM 1392 C C . ARG A 1 170 ? 8.889 -14.703 -16.290 1.00 91.19 170 ARG A C 1
ATOM 1394 O O . ARG A 1 170 ? 8.251 -15.756 -16.309 1.00 91.19 170 ARG A O 1
ATOM 1401 N N . GLN A 1 171 ? 8.736 -13.779 -15.352 1.00 89.00 171 GLN A N 1
ATOM 1402 C CA . GLN A 1 171 ? 7.646 -13.846 -14.388 1.00 89.00 171 GLN A CA 1
ATOM 1403 C C . GLN A 1 171 ? 6.348 -13.359 -15.038 1.00 89.00 171 GLN A C 1
ATOM 1405 O O . GLN A 1 171 ? 6.313 -12.290 -15.638 1.00 89.00 171 GLN A O 1
ATOM 1410 N N . VAL A 1 172 ? 5.286 -14.155 -14.927 1.00 92.81 172 VAL A N 1
ATOM 1411 C CA . VAL A 1 172 ? 3.977 -13.871 -15.549 1.00 92.81 172 VAL A CA 1
ATOM 1412 C C . VAL A 1 172 ? 2.853 -13.685 -14.525 1.00 92.81 172 VAL A C 1
ATOM 1414 O O . VAL A 1 172 ? 1.721 -13.386 -14.898 1.00 92.81 172 VAL A O 1
ATOM 1417 N N . ILE A 1 173 ? 3.153 -13.901 -13.243 1.00 93.44 173 ILE A N 1
ATOM 1418 C CA . ILE A 1 173 ? 2.225 -13.779 -12.121 1.00 93.44 173 ILE A CA 1
ATOM 1419 C C . ILE A 1 173 ? 3.001 -13.502 -10.825 1.00 93.44 173 ILE A C 1
ATOM 1421 O O . ILE A 1 173 ? 4.162 -13.904 -10.677 1.00 93.44 173 ILE A O 1
ATOM 1425 N N . GLY A 1 174 ? 2.332 -12.862 -9.871 1.00 90.81 174 GLY A N 1
ATOM 1426 C CA . GLY A 1 174 ? 2.887 -12.490 -8.580 1.00 90.81 174 GLY A CA 1
ATOM 1427 C C . GLY A 1 174 ? 3.641 -11.165 -8.622 1.00 90.81 174 GLY A C 1
ATOM 1428 O O . GLY A 1 174 ? 3.687 -10.469 -9.631 1.00 90.81 174 GLY A O 1
ATOM 1429 N N . ILE A 1 175 ? 4.243 -10.821 -7.491 1.00 89.31 175 ILE A N 1
ATOM 1430 C CA . ILE A 1 175 ? 5.097 -9.644 -7.351 1.00 89.31 175 ILE A CA 1
ATOM 1431 C C . ILE A 1 175 ? 6.556 -10.100 -7.532 1.00 89.31 175 ILE A C 1
ATOM 1433 O O . ILE A 1 175 ? 6.931 -11.171 -7.042 1.00 89.31 175 ILE A O 1
ATOM 1437 N N . PRO A 1 176 ? 7.414 -9.335 -8.226 1.00 84.12 176 PRO A N 1
ATOM 1438 C CA . PRO A 1 176 ? 8.793 -9.731 -8.495 1.00 84.12 176 PRO A CA 1
ATOM 1439 C C . PRO A 1 176 ? 9.696 -9.822 -7.261 1.00 84.12 176 PRO A C 1
ATOM 1441 O O . PRO A 1 176 ? 10.423 -8.895 -6.916 1.00 84.12 176 PRO A O 1
ATOM 1444 N N . MET A 1 177 ? 9.705 -10.972 -6.587 1.00 82.06 177 MET A N 1
ATOM 1445 C CA . MET A 1 177 ? 10.527 -11.201 -5.393 1.00 82.06 177 MET A CA 1
ATOM 1446 C C . MET A 1 177 ? 12.011 -10.887 -5.636 1.00 82.06 177 MET A C 1
ATOM 1448 O O . MET A 1 177 ? 12.611 -11.321 -6.619 1.00 82.06 177 MET A O 1
ATOM 1452 N N . GLY A 1 178 ? 12.606 -10.125 -4.716 1.00 80.00 178 GLY A N 1
ATOM 1453 C CA . GLY A 1 178 ? 13.995 -9.666 -4.807 1.00 80.00 178 GLY A CA 1
ATOM 1454 C C . GLY A 1 178 ? 14.203 -8.397 -5.641 1.00 80.00 178 GLY A C 1
ATOM 1455 O O . GLY A 1 178 ? 15.303 -7.847 -5.618 1.00 80.00 178 GLY A O 1
ATOM 1456 N N . SER A 1 179 ? 13.171 -7.900 -6.333 1.00 87.75 179 SER A N 1
ATOM 1457 C CA . SER A 1 179 ? 13.184 -6.551 -6.905 1.00 87.75 179 SER A CA 1
ATOM 1458 C C . SER A 1 179 ? 12.923 -5.500 -5.818 1.00 87.75 179 SER A C 1
ATOM 1460 O O . SER A 1 179 ? 12.041 -5.705 -4.978 1.00 87.75 179 SER A O 1
ATOM 1462 N N . PRO A 1 180 ? 13.644 -4.364 -5.809 1.00 91.12 180 PRO A N 1
ATOM 1463 C CA . PRO A 1 180 ? 13.471 -3.349 -4.775 1.00 91.12 180 PRO A CA 1
ATOM 1464 C C . PRO A 1 180 ? 12.103 -2.638 -4.834 1.00 91.12 180 PRO A C 1
ATOM 1466 O O . PRO A 1 180 ? 11.682 -2.092 -3.821 1.00 91.12 180 PRO A O 1
ATOM 1469 N N . VAL A 1 181 ? 11.374 -2.685 -5.961 1.00 92.81 181 VAL A N 1
ATOM 1470 C CA . VAL A 1 181 ? 10.007 -2.117 -6.075 1.00 92.81 181 VAL A CA 1
ATOM 1471 C C . VAL A 1 181 ? 8.916 -2.992 -5.462 1.00 92.81 181 VAL A C 1
ATOM 1473 O O . VAL A 1 181 ? 7.799 -2.535 -5.236 1.00 92.81 181 VAL A O 1
ATOM 1476 N N . SER A 1 182 ? 9.215 -4.255 -5.181 1.00 92.00 182 SER A N 1
ATOM 1477 C CA . SER A 1 182 ? 8.206 -5.252 -4.822 1.00 92.00 182 SER A CA 1
ATOM 1478 C C . SER A 1 182 ? 7.435 -4.956 -3.538 1.00 92.00 182 SER A C 1
ATOM 1480 O O . SER A 1 182 ? 6.208 -5.062 -3.573 1.00 92.00 182 SER A O 1
ATOM 1482 N N . PRO A 1 183 ? 8.076 -4.504 -2.443 1.00 91.62 183 PRO 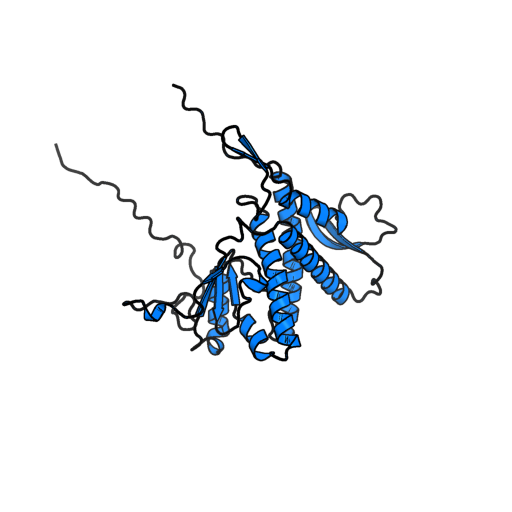A N 1
ATOM 1483 C CA . PRO A 1 183 ? 7.335 -4.081 -1.257 1.00 91.62 183 PRO A CA 1
ATOM 1484 C C . PRO A 1 183 ? 6.377 -2.917 -1.545 1.00 91.62 183 PRO A C 1
ATOM 1486 O O . PRO A 1 183 ? 5.292 -2.848 -0.977 1.00 91.62 183 PRO A O 1
ATOM 1489 N N . HIS A 1 184 ? 6.737 -2.015 -2.462 1.00 94.12 184 HIS A N 1
ATOM 1490 C CA . HIS A 1 184 ? 5.885 -0.886 -2.836 1.00 94.12 184 HIS A CA 1
ATOM 1491 C C . HIS A 1 184 ? 4.668 -1.340 -3.646 1.00 94.12 184 HIS A C 1
ATOM 1493 O O . HIS A 1 184 ? 3.561 -0.885 -3.376 1.00 94.12 184 HIS A O 1
ATOM 1499 N N . PHE A 1 185 ? 4.832 -2.291 -4.569 1.00 95.12 185 PHE A N 1
ATOM 1500 C CA . PHE A 1 185 ? 3.698 -2.897 -5.274 1.00 95.12 185 PHE A CA 1
ATOM 1501 C C . PHE A 1 185 ? 2.743 -3.632 -4.332 1.00 95.12 185 PHE A C 1
ATOM 1503 O O . PHE A 1 185 ? 1.530 -3.475 -4.466 1.00 95.12 185 PHE A O 1
ATOM 1510 N N . ALA A 1 186 ? 3.270 -4.372 -3.353 1.00 92.81 186 ALA A N 1
ATOM 1511 C CA . ALA A 1 186 ? 2.456 -5.016 -2.323 1.00 92.81 186 ALA A CA 1
ATOM 1512 C C . ALA A 1 186 ? 1.661 -3.979 -1.512 1.00 92.81 186 ALA A C 1
ATOM 1514 O O . ALA A 1 186 ? 0.445 -4.103 -1.356 1.00 92.81 186 ALA A O 1
ATOM 1515 N N . ASN A 1 187 ? 2.330 -2.907 -1.077 1.00 93.25 187 ASN A N 1
ATOM 1516 C CA . ASN A 1 187 ? 1.708 -1.821 -0.323 1.00 93.25 187 ASN A CA 1
ATOM 1517 C C . ASN A 1 187 ? 0.606 -1.103 -1.112 1.00 93.25 187 ASN A C 1
ATOM 1519 O O . ASN A 1 187 ? -0.453 -0.838 -0.550 1.00 93.25 187 ASN A O 1
ATOM 1523 N N . LEU A 1 188 ? 0.824 -0.804 -2.398 1.00 95.31 188 LEU A N 1
ATOM 1524 C CA . LEU A 1 188 ? -0.176 -0.135 -3.238 1.00 95.31 188 LEU A CA 1
ATOM 1525 C C . LEU A 1 188 ? -1.355 -1.051 -3.582 1.00 95.31 188 LEU A C 1
ATOM 1527 O O . LEU A 1 188 ? -2.499 -0.600 -3.569 1.00 95.31 188 LEU A O 1
ATOM 1531 N N . PHE A 1 189 ? -1.099 -2.340 -3.832 1.00 95.44 189 PHE A N 1
ATOM 1532 C CA . PHE A 1 189 ? -2.161 -3.334 -3.983 1.00 95.44 189 PHE A CA 1
ATOM 1533 C C . PHE A 1 189 ? -3.060 -3.374 -2.747 1.00 95.44 189 PHE A C 1
ATOM 1535 O O . PHE A 1 189 ? -4.280 -3.240 -2.853 1.00 95.44 189 PHE A O 1
ATOM 1542 N N . ARG A 1 190 ? -2.444 -3.497 -1.570 1.00 93.50 190 ARG A N 1
ATOM 1543 C CA . ARG A 1 190 ? -3.156 -3.490 -0.297 1.00 93.50 190 ARG A CA 1
ATOM 1544 C C . ARG A 1 190 ? -3.911 -2.187 -0.072 1.00 93.50 190 ARG A C 1
ATOM 1546 O O . ARG A 1 190 ? -5.095 -2.253 0.228 1.00 93.50 190 ARG A O 1
ATOM 1553 N N . TYR A 1 191 ? -3.283 -1.036 -0.309 1.00 95.19 191 TYR A N 1
ATOM 1554 C CA . TYR A 1 191 ? -3.930 0.273 -0.207 1.00 95.19 191 TYR A CA 1
ATOM 1555 C C . TYR A 1 191 ? -5.249 0.332 -0.984 1.00 95.19 191 TYR A C 1
ATOM 1557 O O . TYR A 1 191 ? -6.278 0.710 -0.429 1.00 95.19 191 TYR A O 1
ATOM 1565 N N . ALA A 1 192 ? -5.241 -0.082 -2.255 1.00 96.31 192 ALA A N 1
ATOM 1566 C CA . ALA A 1 192 ? -6.431 -0.024 -3.098 1.00 96.31 192 ALA A CA 1
ATOM 1567 C C . ALA A 1 192 ? -7.578 -0.901 -2.561 1.00 96.31 192 ALA A C 1
ATOM 1569 O O . ALA A 1 192 ? -8.739 -0.488 -2.600 1.00 96.31 192 ALA A O 1
ATOM 1570 N N . VAL A 1 193 ? -7.265 -2.094 -2.046 1.00 95.00 193 VAL A N 1
ATOM 1571 C CA . VAL A 1 193 ? -8.265 -3.017 -1.484 1.00 95.00 193 VAL A CA 1
ATOM 1572 C C . VAL A 1 193 ? -8.757 -2.545 -0.113 1.00 95.00 193 VAL A C 1
ATOM 1574 O O . VAL A 1 193 ? -9.963 -2.469 0.111 1.00 95.00 193 VAL A O 1
ATOM 1577 N N . GLU A 1 194 ? -7.838 -2.209 0.793 1.00 94.81 194 GLU A N 1
ATOM 1578 C CA . GLU A 1 194 ? -8.122 -1.784 2.171 1.00 94.81 194 GLU A CA 1
ATOM 1579 C C . GLU A 1 194 ? -8.949 -0.501 2.188 1.00 94.81 194 GLU A C 1
ATOM 1581 O O . GLU A 1 194 ? -9.956 -0.412 2.894 1.00 94.81 194 GLU A O 1
ATOM 1586 N N . ALA A 1 195 ? -8.592 0.468 1.346 1.00 96.25 195 ALA A N 1
ATOM 1587 C CA . ALA A 1 195 ? -9.313 1.723 1.304 1.00 96.25 195 ALA A CA 1
ATOM 1588 C C . ALA A 1 195 ? -10.728 1.561 0.748 1.00 96.25 195 ALA A C 1
ATOM 1590 O O . ALA A 1 195 ? -11.668 2.136 1.301 1.00 96.25 195 ALA A O 1
ATOM 1591 N N . LYS A 1 196 ? -10.895 0.726 -0.285 1.00 97.25 196 LYS A N 1
ATOM 1592 C CA . LYS A 1 196 ? -12.215 0.371 -0.813 1.00 97.25 196 LYS A CA 1
ATOM 1593 C C . LYS A 1 196 ? -13.073 -0.317 0.251 1.00 97.25 196 LYS A C 1
ATOM 1595 O O . LYS A 1 196 ? -14.226 0.056 0.430 1.00 97.25 196 LYS A O 1
ATOM 1600 N N . PHE A 1 197 ? -12.507 -1.269 0.989 1.00 96.75 197 PHE A N 1
ATOM 1601 C CA . PHE A 1 197 ? -13.211 -1.964 2.066 1.00 96.75 197 PHE A CA 1
ATOM 1602 C C . PHE A 1 197 ? -13.711 -0.995 3.150 1.00 96.75 197 PHE A C 1
ATOM 1604 O O . PHE A 1 197 ? -14.878 -1.031 3.540 1.00 96.75 197 PHE A O 1
ATOM 1611 N N . VAL A 1 198 ? -12.858 -0.075 3.611 1.00 97.00 198 VAL A N 1
ATOM 1612 C CA . VAL A 1 198 ? -13.257 0.926 4.613 1.00 97.00 198 VAL A CA 1
ATOM 1613 C C . VAL A 1 198 ? -14.321 1.882 4.058 1.00 97.00 198 VAL A C 1
ATOM 1615 O O . VAL A 1 198 ? -15.253 2.253 4.770 1.00 97.00 198 VAL A O 1
ATOM 1618 N N . GLU A 1 199 ? -14.234 2.262 2.784 1.00 97.00 199 GLU A N 1
ATOM 1619 C CA . GLU A 1 199 ? -15.252 3.081 2.115 1.00 97.00 199 GLU A CA 1
ATOM 1620 C C . GLU A 1 199 ? -16.606 2.366 2.006 1.00 97.00 199 GLU A C 1
ATOM 1622 O O . GLU A 1 199 ? -17.643 2.992 2.224 1.00 97.00 199 GLU A O 1
ATOM 1627 N N . GLU A 1 200 ? -16.617 1.057 1.758 1.00 97.75 200 GLU A N 1
ATOM 1628 C CA . GLU A 1 200 ? -17.833 0.235 1.755 1.00 97.75 200 GLU A CA 1
ATOM 1629 C C . GLU A 1 200 ? -18.477 0.152 3.150 1.00 97.75 200 GLU A C 1
ATOM 1631 O O . GLU A 1 200 ? -19.706 0.235 3.268 1.00 97.75 200 GLU A O 1
ATOM 1636 N N . LEU A 1 201 ? -17.675 0.070 4.222 1.00 97.56 201 LEU A N 1
ATOM 1637 C CA . LEU A 1 201 ? -18.177 0.167 5.600 1.00 97.56 201 LEU A CA 1
ATOM 1638 C C . LEU A 1 201 ? -18.858 1.518 5.847 1.00 97.56 201 LEU A C 1
ATOM 1640 O O . LEU A 1 201 ? -19.969 1.564 6.381 1.00 97.56 201 LEU A O 1
ATOM 1644 N N . LEU A 1 202 ? -18.223 2.616 5.429 1.00 97.62 202 LEU A N 1
ATOM 1645 C CA . LEU A 1 202 ? -18.781 3.963 5.569 1.00 97.62 202 LEU A CA 1
ATOM 1646 C C . LEU A 1 202 ? -20.079 4.130 4.773 1.00 97.62 202 LEU A C 1
ATOM 1648 O O . LEU A 1 202 ? -21.067 4.618 5.321 1.00 97.62 202 LEU A O 1
ATOM 1652 N N . ALA A 1 203 ? -20.100 3.679 3.517 1.00 98.00 203 ALA A N 1
ATOM 1653 C CA . ALA A 1 203 ? -21.287 3.714 2.663 1.00 98.00 203 ALA A CA 1
ATOM 1654 C C . ALA A 1 203 ? -22.450 2.899 3.252 1.00 98.00 203 ALA A C 1
ATOM 1656 O O . ALA A 1 203 ? -23.613 3.259 3.087 1.00 98.00 203 ALA A O 1
ATOM 1657 N N . SER A 1 204 ? -22.133 1.843 4.002 1.00 97.94 204 SER A N 1
ATOM 1658 C CA . SER A 1 204 ? -23.102 1.009 4.718 1.00 97.94 204 SER A CA 1
ATOM 1659 C C . SER A 1 204 ? -23.509 1.572 6.091 1.00 97.94 204 SER A C 1
ATOM 1661 O O . SER A 1 204 ? -24.195 0.893 6.854 1.00 97.94 204 SER A O 1
ATOM 1663 N N . GLY A 1 205 ? -23.072 2.784 6.451 1.00 97.44 205 GLY A N 1
ATOM 1664 C CA . GLY A 1 205 ? -23.381 3.423 7.735 1.00 97.44 205 GLY A CA 1
ATOM 1665 C C . GLY A 1 205 ? -22.615 2.853 8.936 1.00 97.44 205 GLY A C 1
ATOM 1666 O O . GLY A 1 205 ? -22.925 3.179 10.083 1.00 97.44 205 GLY A O 1
ATOM 1667 N N . LYS A 1 206 ? -21.592 2.022 8.710 1.00 97.38 206 LYS A N 1
ATOM 1668 C CA . LYS A 1 206 ? -20.829 1.321 9.752 1.00 97.38 206 LYS A CA 1
ATOM 1669 C C . LYS A 1 206 ? -19.623 2.132 10.232 1.00 97.38 206 LYS A C 1
ATOM 1671 O O . LYS A 1 206 ? -18.493 1.647 10.261 1.00 97.38 206 LYS A O 1
ATOM 1676 N N . LEU A 1 207 ? -19.860 3.377 10.649 1.00 96.44 207 LEU A N 1
ATOM 1677 C CA . LEU A 1 207 ? -18.796 4.307 11.050 1.00 96.44 207 LEU A CA 1
ATOM 1678 C C . LEU A 1 207 ? -17.896 3.749 12.166 1.00 96.44 207 LEU A C 1
ATOM 1680 O O . LEU A 1 207 ? -16.680 3.882 12.093 1.00 96.44 207 LEU A O 1
ATOM 1684 N N . LYS A 1 208 ? -18.477 3.087 13.174 1.00 94.75 208 LYS A N 1
ATOM 1685 C CA . LYS A 1 208 ? -17.705 2.507 14.286 1.00 94.75 208 LYS A CA 1
ATOM 1686 C C . LYS A 1 208 ? -16.756 1.399 13.825 1.00 94.75 208 LYS A C 1
ATOM 1688 O O . LYS A 1 208 ? -15.637 1.326 14.318 1.00 94.75 208 LYS A O 1
ATOM 1693 N N . GLU A 1 209 ? -17.186 0.563 12.878 1.00 95.44 209 GLU A N 1
ATOM 1694 C CA . GLU A 1 209 ? -16.335 -0.478 12.287 1.00 95.44 209 GLU A CA 1
ATOM 1695 C C . GLU A 1 209 ? -15.187 0.162 11.488 1.00 95.44 209 GLU A C 1
ATOM 1697 O O . GLU A 1 209 ? -14.033 -0.210 11.676 1.00 95.44 209 GLU A O 1
ATOM 1702 N N . ALA A 1 210 ? -15.485 1.186 10.681 1.00 96.31 210 ALA A N 1
ATOM 1703 C CA . ALA A 1 210 ? -14.480 1.925 9.913 1.00 96.31 210 ALA A CA 1
ATOM 1704 C C . ALA A 1 210 ? -13.448 2.648 10.804 1.00 96.31 210 ALA A C 1
ATOM 1706 O O . ALA A 1 210 ? -12.262 2.671 10.485 1.00 96.31 210 ALA A O 1
ATOM 1707 N N . GLN A 1 211 ? -13.875 3.217 11.935 1.00 94.75 211 GLN A N 1
ATOM 1708 C CA . GLN A 1 211 ? -12.968 3.818 12.921 1.00 94.75 211 GLN A CA 1
ATOM 1709 C C . GLN A 1 211 ? -12.132 2.755 13.646 1.00 94.75 211 GLN A C 1
ATOM 1711 O O . GLN A 1 211 ? -10.943 2.964 13.871 1.00 94.75 211 GLN A O 1
ATOM 1716 N N . ALA A 1 212 ? -12.706 1.587 13.956 1.00 92.56 212 ALA A N 1
ATOM 1717 C CA . ALA A 1 212 ? -11.968 0.484 14.574 1.00 92.56 212 ALA A CA 1
ATOM 1718 C C . ALA A 1 212 ? -10.850 -0.063 13.667 1.00 92.56 212 ALA A C 1
ATOM 1720 O O . ALA A 1 212 ? -9.813 -0.499 14.166 1.00 92.56 212 ALA A O 1
ATOM 1721 N N . CYS A 1 213 ? -11.002 0.022 12.338 1.00 93.75 213 CYS A N 1
ATOM 1722 C CA . CYS A 1 213 ? -9.934 -0.313 11.394 1.00 93.75 213 CYS A CA 1
ATOM 1723 C C . CYS A 1 213 ? -8.664 0.535 11.579 1.00 93.75 213 CYS A C 1
ATOM 1725 O O . CYS A 1 213 ? -7.600 0.098 11.148 1.00 93.75 213 CYS A O 1
ATOM 1727 N N . ALA A 1 214 ? -8.725 1.698 12.244 1.00 93.31 214 ALA A N 1
ATOM 1728 C CA . ALA A 1 214 ? -7.548 2.530 12.501 1.00 93.31 214 ALA A CA 1
ATOM 1729 C C . ALA A 1 214 ? -6.503 1.885 13.417 1.00 93.31 214 ALA A C 1
ATOM 1731 O O . ALA A 1 214 ? -5.363 2.342 13.459 1.00 93.31 214 ALA A O 1
ATOM 1732 N N . HIS A 1 215 ? -6.875 0.804 14.099 1.00 92.06 215 HIS A N 1
ATOM 1733 C CA . HIS A 1 215 ? -5.973 -0.032 14.881 1.00 92.06 215 HIS A CA 1
ATOM 1734 C C . HIS A 1 215 ? -5.619 -1.328 14.143 1.00 92.06 215 HIS A C 1
ATOM 1736 O O . HIS A 1 215 ? -5.432 -2.378 14.757 1.00 92.06 215 HIS A O 1
ATOM 1742 N N . THR A 1 216 ? -5.553 -1.245 12.815 1.00 92.88 216 THR A N 1
ATOM 1743 C CA . THR A 1 216 ? -4.995 -2.275 11.943 1.00 92.88 216 THR A CA 1
ATOM 1744 C C . THR A 1 216 ? -3.638 -1.810 11.445 1.00 92.88 216 THR A C 1
ATOM 1746 O O . THR A 1 216 ? -3.468 -0.657 11.049 1.00 92.88 216 THR A O 1
ATOM 1749 N N . TYR A 1 217 ? -2.679 -2.722 11.472 1.00 91.44 217 TYR A N 1
ATOM 1750 C CA . TYR A 1 217 ? -1.293 -2.506 11.105 1.00 91.44 217 TYR A CA 1
ATOM 1751 C C . TYR A 1 217 ? -0.850 -3.620 10.190 1.00 91.44 217 TYR A C 1
ATOM 1753 O O . TYR A 1 217 ? -1.250 -4.773 10.357 1.00 91.44 217 TYR A O 1
ATOM 1761 N N . ALA A 1 218 ? -0.013 -3.272 9.232 1.00 89.94 218 ALA A N 1
ATOM 1762 C CA . ALA A 1 218 ? 0.294 -4.190 8.173 1.00 89.94 218 ALA A CA 1
ATOM 1763 C C . ALA A 1 218 ? 1.727 -4.004 7.685 1.00 89.94 218 ALA A C 1
ATOM 1765 O O . ALA A 1 218 ? 2.057 -3.013 7.026 1.00 89.94 218 ALA A O 1
ATOM 1766 N N . TYR A 1 219 ? 2.582 -4.956 8.028 1.00 85.62 219 TYR A N 1
ATOM 1767 C CA . TYR A 1 219 ? 4.001 -4.930 7.722 1.00 85.62 219 TYR A CA 1
ATOM 1768 C C . TYR A 1 219 ? 4.309 -5.983 6.664 1.00 85.62 219 TYR A C 1
ATOM 1770 O O . TYR A 1 219 ? 4.279 -7.175 6.943 1.00 85.62 219 TYR A O 1
ATOM 1778 N N . ILE A 1 220 ? 4.620 -5.542 5.442 1.00 81.81 220 ILE A N 1
ATOM 1779 C CA . ILE A 1 220 ? 4.816 -6.444 4.297 1.00 81.81 220 ILE A CA 1
ATOM 1780 C C . ILE A 1 220 ? 3.549 -7.308 4.100 1.00 81.81 220 ILE A C 1
ATOM 1782 O O . ILE A 1 220 ? 2.499 -6.750 3.759 1.00 81.81 220 ILE A O 1
ATOM 1786 N N . ASP A 1 221 ? 3.644 -8.620 4.331 1.00 80.44 221 ASP A N 1
ATOM 1787 C CA . ASP A 1 221 ? 2.553 -9.591 4.196 1.00 80.44 221 ASP A CA 1
ATOM 1788 C C . ASP A 1 221 ? 1.784 -9.810 5.505 1.00 80.44 221 ASP A C 1
ATOM 1790 O O . ASP A 1 221 ? 0.660 -10.308 5.475 1.00 80.44 221 ASP A O 1
ATOM 1794 N N . ASP A 1 222 ? 2.340 -9.392 6.642 1.00 84.62 222 ASP A N 1
ATOM 1795 C CA . ASP A 1 222 ? 1.732 -9.593 7.951 1.00 84.62 222 ASP A CA 1
ATOM 1796 C C . ASP A 1 222 ? 0.713 -8.490 8.255 1.00 84.62 222 ASP A C 1
ATOM 1798 O O . ASP A 1 222 ? 1.029 -7.299 8.245 1.00 84.62 222 ASP A O 1
ATOM 1802 N N . LEU A 1 223 ? -0.508 -8.890 8.596 1.00 88.31 223 LEU A N 1
ATOM 1803 C CA . LEU A 1 223 ? -1.588 -8.050 9.103 1.00 88.31 223 LEU A CA 1
ATOM 1804 C C . LEU A 1 223 ? -1.822 -8.330 10.587 1.00 88.31 223 LEU A C 1
ATOM 1806 O O . LEU A 1 223 ? -1.880 -9.477 11.026 1.00 88.31 223 LEU A O 1
ATOM 1810 N N . CYS A 1 224 ? -2.046 -7.270 11.352 1.00 88.12 224 CYS A N 1
ATOM 1811 C CA . CYS A 1 224 ? -2.432 -7.316 12.753 1.00 88.12 224 CYS A CA 1
ATOM 1812 C C . CYS A 1 224 ? -3.536 -6.287 13.006 1.00 88.12 224 CYS A C 1
ATOM 1814 O O . CYS A 1 224 ? -3.386 -5.124 12.648 1.00 88.12 224 CYS A O 1
ATOM 1816 N N . THR A 1 225 ? -4.645 -6.686 13.625 1.00 89.56 225 THR A N 1
ATOM 1817 C CA . THR A 1 225 ? -5.747 -5.773 13.955 1.00 89.56 225 THR A CA 1
ATOM 1818 C C . THR A 1 225 ? -6.217 -5.944 15.390 1.00 89.56 225 THR A C 1
ATOM 1820 O O . THR A 1 225 ? -6.236 -7.053 15.931 1.00 89.56 225 THR A O 1
ATOM 1823 N N . PHE A 1 226 ? -6.650 -4.839 15.992 1.00 88.50 226 PHE A N 1
ATOM 1824 C CA . PHE A 1 226 ? -7.269 -4.804 17.310 1.00 88.50 226 PHE A CA 1
ATOM 1825 C C . PHE A 1 226 ? -8.741 -4.418 17.168 1.00 88.50 226 PHE A C 1
ATOM 1827 O O . PHE A 1 226 ? -9.083 -3.252 16.985 1.00 88.50 226 PHE A O 1
ATOM 1834 N N . GLY A 1 227 ? -9.631 -5.410 17.232 1.00 83.00 227 GLY A N 1
ATOM 1835 C CA . GLY A 1 227 ? -11.084 -5.205 17.195 1.00 83.00 227 GLY A CA 1
ATOM 1836 C C . GLY A 1 227 ? -11.682 -4.841 15.826 1.00 83.00 227 GLY A C 1
ATOM 1837 O O . GLY A 1 227 ? -12.807 -5.258 15.556 1.00 83.00 227 GLY A O 1
ATOM 1838 N N . GLY A 1 228 ? -10.951 -4.158 14.940 1.00 87.06 228 GLY A N 1
ATOM 1839 C CA . GLY A 1 228 ? -11.426 -3.746 13.613 1.00 87.06 228 GLY A CA 1
ATOM 1840 C C . GLY A 1 228 ? -11.647 -4.911 12.635 1.00 87.06 228 GLY A C 1
ATOM 1841 O O . GLY A 1 228 ? -10.914 -5.903 12.680 1.00 87.06 228 GLY A O 1
ATOM 1842 N N . PRO A 1 229 ? -12.659 -4.848 11.752 1.00 91.19 229 PRO A N 1
ATOM 1843 C CA . PRO A 1 229 ? -12.837 -5.875 10.733 1.00 91.19 229 PRO A CA 1
ATOM 1844 C C . PRO A 1 229 ? -11.705 -5.817 9.694 1.00 91.19 229 PRO A C 1
ATOM 1846 O O . PRO A 1 229 ? -11.132 -4.756 9.439 1.00 91.19 229 PRO A O 1
ATOM 1849 N N . LEU A 1 230 ? -11.406 -6.965 9.085 1.00 89.50 230 LEU A N 1
ATOM 1850 C CA . LEU A 1 230 ? -10.435 -7.096 7.997 1.00 89.50 230 LEU A CA 1
ATOM 1851 C C . LEU A 1 230 ? -11.157 -7.392 6.675 1.00 89.50 230 LEU A C 1
ATOM 1853 O O . LEU A 1 230 ? -12.197 -8.062 6.698 1.00 89.50 230 LEU A O 1
ATOM 1857 N N . PRO A 1 231 ? -10.609 -6.970 5.521 1.00 90.69 231 PRO A N 1
ATOM 1858 C CA . PRO A 1 231 ? -11.103 -7.418 4.232 1.00 90.69 231 PRO A CA 1
ATOM 1859 C C . PRO A 1 231 ? -10.878 -8.931 4.112 1.00 90.69 231 PRO A C 1
ATOM 1861 O O . PRO A 1 231 ? -9.846 -9.457 4.525 1.00 90.69 231 PRO A O 1
ATOM 1864 N N . SER A 1 232 ? -11.857 -9.644 3.558 1.00 89.56 232 SER A N 1
ATOM 1865 C CA . SER A 1 232 ? -11.761 -11.098 3.364 1.00 89.56 232 SER A CA 1
ATOM 1866 C C . SER A 1 232 ? -10.860 -11.472 2.181 1.00 89.56 232 SER A C 1
ATOM 1868 O O . SER A 1 232 ? -10.580 -10.644 1.310 1.00 89.56 232 SER A O 1
ATOM 1870 N N . GLU A 1 233 ? -10.516 -12.758 2.064 1.00 89.44 233 GLU A N 1
ATOM 1871 C CA . GLU A 1 233 ? -9.854 -13.320 0.875 1.00 89.44 233 GLU A CA 1
ATOM 1872 C C . GLU A 1 233 ? -10.561 -12.950 -0.431 1.00 89.44 233 GLU A C 1
ATOM 1874 O O . GLU A 1 233 ? -9.920 -12.808 -1.465 1.00 89.44 233 GLU A O 1
ATOM 1879 N N . GLN A 1 234 ? -11.885 -12.775 -0.401 1.00 90.50 234 GLN A N 1
ATOM 1880 C CA . GLN A 1 234 ? -12.676 -12.407 -1.570 1.00 90.50 234 GLN A CA 1
ATOM 1881 C C . GLN A 1 234 ? -12.444 -10.945 -1.986 1.00 90.50 234 GLN A C 1
ATOM 1883 O O . GLN A 1 234 ? -12.437 -10.653 -3.181 1.00 90.50 234 GLN A O 1
ATOM 1888 N N . HIS A 1 235 ? -12.192 -10.050 -1.023 1.00 92.75 235 HIS A N 1
ATOM 1889 C CA . HIS A 1 235 ? -11.858 -8.647 -1.290 1.00 92.75 235 HIS A CA 1
ATOM 1890 C C . HIS A 1 235 ? -10.475 -8.530 -1.937 1.00 92.75 235 HIS A C 1
ATOM 1892 O O . HIS A 1 235 ? -10.329 -7.885 -2.975 1.00 92.75 235 HIS A O 1
ATOM 1898 N N . TYR A 1 236 ? -9.467 -9.205 -1.378 1.00 90.94 236 TYR A N 1
ATOM 1899 C CA . TYR A 1 236 ? -8.130 -9.248 -1.980 1.00 90.94 236 TYR A CA 1
ATOM 1900 C C . TYR A 1 236 ? -8.113 -10.107 -3.263 1.00 90.94 236 TYR A C 1
ATOM 1902 O O . TYR A 1 236 ? -7.377 -9.861 -4.225 1.00 90.94 236 TYR A O 1
ATOM 1910 N N . GLY A 1 237 ? -8.978 -11.117 -3.321 1.00 90.69 237 GLY A N 1
ATOM 1911 C CA . GLY A 1 237 ? -9.020 -12.170 -4.331 1.00 90.69 237 GLY A CA 1
ATOM 1912 C C . GLY A 1 237 ? -7.699 -12.929 -4.445 1.00 90.69 237 GLY A C 1
ATOM 1913 O O . GLY A 1 237 ? -7.261 -13.207 -5.564 1.00 90.69 237 GLY A O 1
ATOM 1914 N N . ILE A 1 238 ? -7.075 -13.191 -3.295 1.00 88.19 238 ILE A N 1
ATOM 1915 C CA . ILE A 1 238 ? -5.960 -14.115 -3.068 1.00 88.19 238 ILE A CA 1
ATOM 1916 C C . ILE A 1 238 ? -6.182 -14.805 -1.708 1.00 88.19 238 ILE A C 1
ATOM 1918 O O . ILE A 1 238 ? -6.802 -14.195 -0.834 1.00 88.19 238 ILE A O 1
ATOM 1922 N N . PRO A 1 239 ? -5.692 -16.044 -1.517 1.00 86.06 239 PRO A N 1
ATOM 1923 C CA . PRO A 1 239 ? -5.761 -16.724 -0.227 1.00 86.06 239 PRO A CA 1
ATOM 1924 C C . PRO A 1 239 ? -5.066 -15.944 0.891 1.00 86.06 239 PRO A C 1
ATOM 1926 O O . PRO A 1 239 ? -4.006 -15.344 0.671 1.00 86.06 239 PRO A O 1
ATOM 1929 N N . MET A 1 240 ? -5.648 -16.010 2.082 1.00 83.38 240 MET A N 1
ATOM 1930 C CA . MET A 1 240 ? -5.128 -15.459 3.323 1.00 83.38 240 MET A CA 1
ATOM 1931 C C . MET A 1 240 ? -5.133 -16.549 4.386 1.00 83.38 240 MET A C 1
ATOM 1933 O O . MET A 1 240 ? -6.130 -17.223 4.629 1.00 83.38 240 MET A O 1
ATOM 1937 N N . THR A 1 241 ? -4.010 -16.697 5.064 1.00 77.50 241 THR A N 1
ATOM 1938 C CA . THR A 1 241 ? -3.876 -17.574 6.220 1.00 77.50 241 THR A CA 1
ATOM 1939 C C . THR A 1 241 ? -3.850 -16.721 7.463 1.00 77.50 241 THR A C 1
ATOM 1941 O O . THR A 1 241 ? -3.064 -15.797 7.574 1.00 77.50 241 THR A O 1
ATOM 1944 N N . GLY A 1 242 ? -4.706 -17.011 8.421 1.00 66.25 242 GLY A N 1
ATOM 1945 C CA . GLY A 1 242 ? -4.851 -16.156 9.584 1.00 66.25 242 GLY A CA 1
ATOM 1946 C C . GLY A 1 242 ? -6.006 -16.649 10.406 1.00 66.25 242 GLY A C 1
ATOM 1947 O O . GLY A 1 242 ? -6.906 -17.302 9.876 1.00 66.25 242 GLY A O 1
ATOM 1948 N N . ASP A 1 243 ? -5.942 -16.393 11.699 1.00 56.75 243 ASP A N 1
ATOM 1949 C CA . ASP A 1 243 ? -6.947 -16.919 12.594 1.00 56.75 243 ASP A CA 1
ATOM 1950 C C . ASP A 1 243 ? -8.029 -15.864 12.840 1.00 56.75 243 ASP A C 1
ATOM 1952 O O . ASP A 1 243 ? -7.722 -14.782 13.361 1.00 56.75 243 ASP A O 1
ATOM 1956 N N . PRO A 1 244 ? -9.293 -16.112 12.441 1.00 50.53 244 PRO A N 1
ATOM 1957 C CA . PRO A 1 244 ? -10.391 -15.239 12.836 1.00 50.53 244 PRO A CA 1
ATOM 1958 C C . PRO A 1 244 ? -10.556 -15.205 14.365 1.00 50.53 244 PRO A C 1
ATOM 1960 O O . PRO A 1 244 ? -11.125 -14.235 14.876 1.00 50.53 244 PRO A O 1
ATOM 1963 N N . GLU A 1 245 ? -10.015 -16.194 15.091 1.00 53.97 245 GLU A N 1
ATOM 1964 C CA . GLU A 1 245 ? -10.003 -16.256 16.552 1.00 53.97 245 GLU A CA 1
ATOM 1965 C C . GLU A 1 245 ? -8.579 -16.409 17.127 1.00 53.97 245 GLU A C 1
ATOM 1967 O O . GLU A 1 245 ? -7.701 -16.973 16.491 1.00 53.97 245 GLU A O 1
ATOM 1972 N N 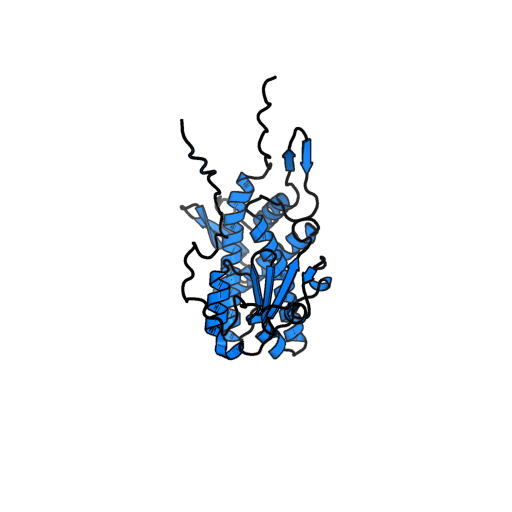. PRO A 1 246 ? -8.273 -15.900 18.332 1.00 57.44 246 PRO A N 1
ATOM 1973 C CA . PRO A 1 246 ? -6.935 -16.060 18.902 1.00 57.44 246 PRO A CA 1
ATOM 1974 C C . PRO A 1 246 ? -6.647 -17.534 19.245 1.00 57.44 246 PRO A C 1
ATOM 1976 O O . PRO A 1 246 ? -7.317 -18.087 20.111 1.00 57.44 246 PRO A O 1
ATOM 1979 N N . ARG A 1 247 ? -5.587 -18.144 18.684 1.00 57.97 247 ARG A N 1
ATOM 1980 C CA . ARG A 1 247 ? -5.111 -19.514 19.044 1.00 57.97 247 ARG A CA 1
ATOM 1981 C C . ARG A 1 247 ? -4.575 -19.661 20.466 1.00 57.97 247 ARG A C 1
ATOM 1983 O O . ARG A 1 247 ? -4.049 -20.697 20.844 1.00 57.97 247 ARG A O 1
ATOM 1990 N N . GLU A 1 248 ? -4.657 -18.606 21.257 1.00 58.12 248 GLU A N 1
ATOM 1991 C CA . GLU A 1 248 ? -4.121 -18.544 22.613 1.00 58.12 248 GLU A CA 1
ATOM 1992 C C . GLU A 1 248 ? -4.766 -19.584 23.531 1.00 58.12 248 GLU A C 1
ATOM 1994 O O . GLU A 1 248 ? -4.111 -20.091 24.433 1.00 58.12 248 GLU A O 1
ATOM 1999 N N . GLU A 1 249 ? -6.032 -19.920 23.272 1.00 61.78 249 GLU A N 1
ATOM 2000 C CA . GLU A 1 249 ? -6.767 -20.956 24.000 1.00 61.78 249 GLU A CA 1
ATOM 2001 C C . GLU A 1 249 ? -6.227 -22.372 23.705 1.00 61.78 249 GLU A C 1
ATOM 2003 O O . GLU A 1 249 ? -6.495 -23.301 24.465 1.00 61.78 249 GLU A O 1
ATOM 2008 N N . GLU A 1 250 ? -5.429 -22.543 22.644 1.00 65.00 250 GLU A N 1
ATOM 2009 C CA . GLU A 1 250 ? -4.781 -23.809 22.278 1.00 65.00 250 GLU A CA 1
ATOM 2010 C C . GLU A 1 250 ? -3.409 -23.996 22.944 1.00 65.00 250 GLU A C 1
ATOM 2012 O O . GLU A 1 250 ? -2.835 -25.086 22.883 1.00 65.00 250 GLU A O 1
ATOM 2017 N N . TRP A 1 251 ? -2.847 -22.944 23.547 1.00 65.62 251 TRP A N 1
ATOM 2018 C CA . TRP A 1 251 ? -1.491 -22.954 24.089 1.00 65.62 251 TRP A CA 1
ATOM 2019 C C . TRP A 1 251 ? -1.500 -23.176 25.604 1.00 65.62 251 TRP A C 1
ATOM 2021 O O . TRP A 1 251 ? -2.205 -22.509 26.354 1.00 65.62 251 TRP A O 1
ATOM 2031 N N . ASP A 1 252 ? -0.672 -24.104 26.076 1.00 66.50 252 ASP A N 1
ATOM 2032 C CA . ASP A 1 252 ? -0.546 -24.475 27.491 1.00 66.50 252 ASP A CA 1
ATOM 2033 C C . ASP A 1 252 ? 0.393 -23.549 28.289 1.00 66.50 252 ASP A C 1
ATOM 2035 O O . ASP A 1 252 ? 0.649 -23.775 29.474 1.00 66.50 252 ASP A O 1
ATOM 2039 N N . PHE A 1 253 ? 0.897 -22.484 27.662 1.00 68.19 253 PHE A N 1
ATOM 2040 C CA . PHE A 1 253 ? 1.786 -21.503 28.272 1.00 68.19 253 PHE A CA 1
ATOM 2041 C C . PHE A 1 253 ? 1.251 -20.076 28.128 1.00 68.19 253 PHE A C 1
ATOM 2043 O O . PHE A 1 253 ? 0.623 -19.706 27.138 1.00 68.19 253 PHE A O 1
ATOM 2050 N N . ASN A 1 254 ? 1.566 -19.233 29.117 1.00 61.72 254 ASN A N 1
ATOM 2051 C CA . ASN A 1 254 ? 1.243 -17.810 29.068 1.00 61.72 254 ASN A CA 1
ATOM 2052 C C . ASN A 1 254 ? 2.027 -17.129 27.946 1.00 61.72 254 ASN A C 1
ATOM 2054 O O . ASN A 1 254 ? 3.255 -17.021 28.005 1.00 61.72 254 ASN A O 1
ATOM 2058 N N . VAL A 1 255 ? 1.314 -16.608 26.955 1.00 58.88 255 VAL A N 1
ATOM 2059 C CA . VAL A 1 255 ? 1.936 -15.870 25.858 1.00 58.88 255 VAL A CA 1
ATOM 2060 C C . VAL A 1 255 ? 2.074 -14.408 26.223 1.00 58.88 255 VAL A C 1
ATOM 2062 O O . VAL A 1 255 ? 1.090 -13.697 26.430 1.00 58.88 255 VAL A O 1
ATOM 2065 N N . ILE A 1 256 ? 3.323 -13.940 26.278 1.00 58.03 256 ILE A N 1
ATOM 2066 C CA . ILE A 1 256 ? 3.604 -12.510 26.352 1.00 58.03 256 ILE A CA 1
ATOM 2067 C C . ILE A 1 256 ? 3.318 -11.927 24.973 1.00 58.03 256 ILE A C 1
ATOM 2069 O O . ILE A 1 256 ? 4.065 -12.132 24.017 1.00 58.03 256 ILE A O 1
ATOM 2073 N N . LYS A 1 257 ? 2.206 -11.210 24.875 1.00 57.75 257 LYS A N 1
ATOM 2074 C CA . LYS A 1 257 ? 1.753 -10.609 23.629 1.00 57.75 257 LYS A CA 1
ATOM 2075 C C . LYS A 1 257 ? 2.575 -9.353 23.338 1.00 57.75 257 LYS A C 1
ATOM 2077 O O . LYS A 1 257 ? 2.443 -8.333 24.013 1.00 57.75 257 LYS A O 1
ATOM 2082 N N . TYR A 1 258 ? 3.424 -9.434 22.324 1.00 56.44 258 TYR A N 1
ATOM 2083 C CA . TYR A 1 258 ? 4.039 -8.278 21.684 1.00 56.44 258 TYR A CA 1
ATOM 2084 C C . TYR A 1 258 ? 3.348 -8.076 20.329 1.00 56.44 258 TYR A C 1
ATOM 2086 O O . TYR A 1 258 ? 3.298 -9.035 19.563 1.00 56.44 258 TYR A O 1
ATOM 2094 N N . PRO A 1 259 ? 2.843 -6.880 19.989 1.00 60.62 259 PRO A N 1
ATOM 2095 C CA . PRO A 1 259 ? 2.631 -5.695 20.813 1.00 60.62 259 PRO A CA 1
ATOM 2096 C C . PRO A 1 259 ? 1.252 -5.705 21.490 1.00 60.62 259 PRO A C 1
ATOM 2098 O O . PRO A 1 259 ? 0.250 -5.437 20.842 1.00 60.62 259 PRO A O 1
ATOM 2101 N N . HIS A 1 260 ? 1.169 -5.985 22.794 1.00 65.44 260 HIS A N 1
ATOM 2102 C CA . HIS A 1 260 ? -0.083 -5.814 23.545 1.00 65.44 260 HIS A CA 1
ATOM 2103 C C . HIS A 1 260 ? -0.117 -4.484 24.277 1.00 65.44 260 HIS A C 1
ATOM 2105 O O . HIS A 1 260 ? 0.909 -4.034 24.789 1.00 65.44 260 HIS A O 1
ATOM 2111 N N . ALA A 1 261 ? -1.316 -3.907 24.362 1.00 64.19 261 ALA A N 1
ATOM 2112 C CA . ALA A 1 261 ? -1.578 -2.624 25.003 1.00 64.19 261 ALA A CA 1
ATOM 2113 C C . ALA A 1 261 ? -0.979 -2.560 26.420 1.00 64.19 261 ALA A C 1
ATOM 2115 O O . ALA A 1 261 ? -0.191 -1.672 26.704 1.00 64.19 261 ALA A O 1
ATOM 2116 N N . SER A 1 262 ? -1.229 -3.585 27.242 1.00 64.31 262 SER A N 1
ATOM 2117 C CA . SER A 1 262 ? -0.716 -3.677 28.619 1.00 64.31 262 SER A CA 1
ATOM 2118 C C . SER A 1 262 ? 0.661 -4.350 28.765 1.00 64.31 262 SER A C 1
ATOM 2120 O O . SER A 1 262 ? 1.039 -4.758 29.865 1.00 64.31 262 SER A O 1
ATOM 2122 N N . SER A 1 263 ? 1.394 -4.573 27.668 1.00 64.50 263 SER A N 1
ATOM 2123 C CA . SER A 1 263 ? 2.715 -5.212 27.744 1.00 64.50 263 SER A CA 1
ATOM 2124 C C . SER A 1 263 ? 3.786 -4.240 28.239 1.00 64.50 263 SER A C 1
ATOM 2126 O O . SER A 1 263 ? 3.743 -3.036 27.994 1.00 64.50 263 SER A O 1
ATOM 2128 N N . ASN A 1 264 ? 4.824 -4.776 28.877 1.00 62.25 264 ASN A N 1
ATOM 2129 C CA . ASN A 1 264 ? 5.985 -4.018 29.346 1.00 62.25 264 ASN A CA 1
ATOM 2130 C C . ASN A 1 264 ? 6.977 -3.656 28.223 1.00 62.25 264 ASN A C 1
ATOM 2132 O O . ASN A 1 264 ? 8.172 -3.499 28.489 1.00 62.25 264 ASN A O 1
ATOM 2136 N N . ILE A 1 265 ? 6.513 -3.533 26.973 1.00 62.53 265 ILE A N 1
ATOM 2137 C CA . ILE A 1 265 ? 7.349 -3.081 25.859 1.00 62.53 265 ILE A CA 1
ATOM 2138 C C . ILE A 1 265 ? 8.025 -1.767 26.268 1.00 62.53 265 ILE A C 1
ATOM 2140 O O . ILE A 1 265 ? 7.350 -0.887 26.796 1.00 62.53 265 ILE A O 1
ATOM 2144 N N . PRO A 1 266 ? 9.335 -1.573 26.059 1.00 60.06 266 PRO A N 1
ATOM 2145 C CA . PRO A 1 266 ? 9.977 -0.278 26.278 1.00 60.06 266 PRO A CA 1
ATOM 2146 C C . PRO A 1 266 ? 9.584 0.719 25.175 1.00 60.06 266 PRO A C 1
ATOM 2148 O O . PRO A 1 266 ? 9.181 0.323 24.085 1.00 60.06 266 PRO A O 1
ATOM 2151 N N . TRP A 1 267 ? 9.604 2.029 25.453 1.00 60.97 267 TRP A N 1
ATOM 2152 C CA . TRP A 1 267 ? 9.264 3.061 24.448 1.00 60.97 267 TRP A CA 1
ATOM 2153 C C . TRP A 1 267 ? 10.217 3.050 23.252 1.00 60.97 267 TRP A C 1
ATOM 2155 O O . TRP A 1 267 ? 9.789 3.301 22.137 1.00 60.97 267 TRP A O 1
ATOM 2165 N N . ASN A 1 268 ? 11.467 2.658 23.487 1.00 57.91 268 ASN A N 1
ATOM 2166 C CA . ASN A 1 268 ? 12.454 2.403 22.453 1.00 57.91 268 ASN A CA 1
ATOM 2167 C C . ASN A 1 268 ? 12.914 0.951 22.593 1.00 57.91 268 ASN A C 1
ATOM 2169 O O . ASN A 1 268 ? 13.454 0.573 23.635 1.00 57.91 268 ASN A O 1
ATOM 2173 N N . GLN A 1 269 ? 12.699 0.130 21.566 1.00 58.41 269 GLN A N 1
ATOM 2174 C CA . GLN A 1 269 ? 13.317 -1.190 21.493 1.00 58.41 269 GLN A CA 1
ATOM 2175 C C . GLN A 1 269 ? 14.694 -1.036 20.843 1.00 58.41 269 GLN A C 1
ATOM 2177 O O . GLN A 1 269 ? 14.829 -0.488 19.754 1.00 58.41 269 GLN A O 1
ATOM 2182 N N . GLY A 1 270 ? 15.751 -1.465 21.534 1.00 54.38 270 GLY A N 1
ATOM 2183 C CA . GLY A 1 270 ? 17.079 -1.497 20.928 1.00 54.38 270 GLY A CA 1
ATOM 2184 C C . GLY A 1 270 ? 17.117 -2.543 19.813 1.00 54.38 270 GLY A C 1
ATOM 2185 O O . GLY A 1 270 ? 16.592 -3.640 19.994 1.00 54.38 270 GLY A O 1
ATOM 2186 N N . ALA A 1 271 ? 17.816 -2.258 18.709 1.00 51.41 271 ALA A N 1
ATOM 2187 C CA . ALA A 1 271 ? 17.962 -3.159 17.552 1.00 51.41 271 ALA A CA 1
ATOM 2188 C C . ALA A 1 271 ? 18.451 -4.590 17.894 1.00 51.41 271 ALA A C 1
ATOM 2190 O O . ALA A 1 271 ? 18.368 -5.503 17.075 1.00 51.41 271 ALA A O 1
ATOM 2191 N N . ALA A 1 272 ? 18.986 -4.797 19.102 1.00 50.91 272 ALA A N 1
ATOM 2192 C CA . ALA A 1 272 ? 19.404 -6.095 19.618 1.00 50.91 272 ALA A CA 1
ATOM 2193 C C . ALA A 1 272 ? 18.239 -7.019 20.029 1.00 50.91 272 ALA A C 1
ATOM 2195 O O . ALA A 1 272 ? 18.427 -8.230 20.022 1.00 50.91 272 ALA A O 1
ATOM 2196 N N . VAL A 1 273 ? 17.054 -6.487 20.355 1.00 49.16 273 VAL A N 1
ATOM 2197 C CA . VAL A 1 273 ? 15.899 -7.280 20.828 1.00 49.16 273 VAL A CA 1
ATOM 2198 C C . VAL A 1 273 ? 15.333 -8.181 19.718 1.00 49.16 273 VAL A C 1
ATOM 2200 O O . VAL A 1 273 ? 14.858 -9.276 19.997 1.00 49.16 273 VAL A O 1
ATOM 2203 N N . PHE A 1 274 ? 15.477 -7.775 18.453 1.00 47.72 274 PHE A N 1
ATOM 2204 C CA . PHE A 1 274 ? 15.001 -8.522 17.282 1.00 47.72 274 PHE A CA 1
ATOM 2205 C C . PHE A 1 274 ? 16.008 -9.521 16.701 1.00 47.72 274 PHE A C 1
ATOM 2207 O O . PHE A 1 274 ? 15.657 -10.328 15.839 1.00 47.72 274 PHE A O 1
ATOM 2214 N N . LYS A 1 275 ? 17.268 -9.511 17.152 1.00 46.22 275 LYS A N 1
ATOM 2215 C CA . LYS A 1 275 ? 18.230 -10.544 16.755 1.00 46.22 275 LYS A CA 1
ATOM 2216 C C . LYS A 1 275 ? 18.019 -11.756 17.649 1.00 46.22 275 LYS A C 1
ATOM 2218 O O . LYS A 1 275 ? 18.636 -11.863 18.706 1.00 46.22 275 LYS A O 1
ATOM 2223 N N . GLY A 1 276 ? 17.141 -12.660 17.207 1.00 39.44 276 GLY A N 1
ATOM 2224 C CA . GLY A 1 276 ? 16.992 -13.993 17.787 1.00 39.44 276 GLY A CA 1
ATOM 2225 C C . GLY A 1 276 ? 18.363 -14.598 18.107 1.00 39.44 276 GLY A C 1
ATOM 2226 O O . GLY A 1 276 ? 19.305 -14.472 17.321 1.00 39.44 276 GLY A O 1
ATOM 2227 N N . GLN A 1 277 ? 18.488 -15.176 19.302 1.00 37.88 277 GLN A N 1
ATOM 2228 C CA . GLN A 1 277 ? 19.740 -15.700 19.845 1.00 37.88 277 GLN A CA 1
ATOM 2229 C C . GLN A 1 277 ? 20.453 -16.616 18.835 1.00 37.88 277 GLN A C 1
ATOM 2231 O O . GLN A 1 277 ? 20.084 -17.773 18.651 1.00 37.88 277 GLN A O 1
ATOM 2236 N N . LEU A 1 278 ? 21.525 -16.126 18.212 1.00 40.06 278 LEU A N 1
ATOM 2237 C CA . LEU A 1 278 ? 22.498 -16.980 17.540 1.00 40.06 278 LEU A CA 1
ATOM 2238 C C . LEU A 1 278 ? 23.478 -17.484 18.597 1.00 40.06 278 LEU A C 1
ATOM 2240 O O . LEU A 1 278 ? 24.458 -16.815 18.927 1.00 40.06 278 LEU A O 1
ATOM 2244 N N . ILE A 1 279 ? 23.216 -18.674 19.136 1.00 38.00 279 ILE A N 1
ATOM 2245 C CA . ILE A 1 279 ? 24.203 -19.379 19.951 1.00 38.00 279 ILE A CA 1
ATOM 2246 C C . ILE A 1 279 ? 25.249 -19.959 18.998 1.00 38.00 279 ILE A C 1
ATOM 2248 O O . ILE A 1 279 ? 25.013 -20.941 18.297 1.00 38.00 279 ILE A O 1
ATOM 2252 N N . ARG A 1 280 ? 26.434 -19.349 18.971 1.00 35.16 280 ARG A N 1
ATOM 2253 C CA . ARG A 1 280 ? 27.619 -19.968 18.378 1.00 35.16 280 ARG A CA 1
ATOM 2254 C C . ARG A 1 280 ? 28.169 -20.972 19.388 1.00 35.16 280 ARG A C 1
ATOM 2256 O O . ARG A 1 280 ? 28.871 -20.582 20.315 1.00 35.16 280 ARG A O 1
ATOM 2263 N N . THR A 1 281 ? 27.888 -22.257 19.208 1.00 38.16 281 THR A N 1
ATOM 2264 C CA . THR A 1 281 ? 28.639 -23.313 19.898 1.00 38.16 281 THR A CA 1
ATOM 2265 C C . THR A 1 281 ? 30.048 -23.354 19.315 1.00 38.16 281 THR A C 1
ATOM 2267 O O . THR A 1 281 ? 30.291 -23.959 18.272 1.00 38.16 281 THR A O 1
ATOM 2270 N N . THR A 1 282 ? 30.991 -22.657 19.946 1.00 38.34 282 THR A N 1
ATOM 2271 C CA . THR A 1 282 ? 32.407 -22.983 19.775 1.00 38.34 282 THR A CA 1
ATOM 2272 C C . THR A 1 282 ? 32.685 -24.233 20.589 1.00 38.34 282 THR A C 1
ATOM 2274 O O . THR A 1 282 ? 32.564 -24.216 21.811 1.00 38.34 282 THR A O 1
ATOM 2277 N N . ASP A 1 283 ? 33.028 -25.308 19.891 1.00 38.28 283 ASP A N 1
ATOM 2278 C CA . ASP A 1 283 ? 33.414 -26.592 20.458 1.00 38.28 283 ASP A CA 1
ATOM 2279 C C . ASP A 1 283 ? 34.729 -26.421 21.242 1.00 38.28 283 ASP A C 1
ATOM 2281 O O . ASP A 1 283 ? 35.832 -26.486 20.699 1.00 38.28 283 ASP A O 1
ATOM 2285 N N . THR A 1 284 ? 34.633 -26.101 22.533 1.00 44.16 284 THR A N 1
ATOM 2286 C CA . THR A 1 284 ? 35.769 -26.194 23.450 1.00 44.16 284 THR A CA 1
ATOM 2287 C C . THR A 1 284 ? 35.977 -27.653 23.818 1.00 44.16 284 THR A C 1
ATOM 2289 O O . THR A 1 284 ? 35.457 -28.127 24.826 1.00 44.16 284 THR A O 1
ATOM 2292 N N . LYS A 1 285 ? 36.820 -28.348 23.055 1.00 38.28 285 LYS A N 1
ATOM 2293 C CA . LYS A 1 285 ? 37.633 -29.435 23.607 1.00 38.28 285 LYS A CA 1
ATOM 2294 C C . LYS A 1 285 ? 39.065 -28.949 23.783 1.00 38.28 285 LYS A C 1
ATOM 2296 O O . LYS A 1 285 ? 39.892 -29.013 22.881 1.00 38.28 285 LYS A O 1
ATOM 2301 N N . ARG A 1 286 ? 39.342 -28.463 24.994 1.00 45.34 286 ARG A N 1
ATOM 2302 C CA . ARG A 1 286 ? 40.655 -28.603 25.626 1.00 45.34 286 ARG A CA 1
ATOM 2303 C C . ARG A 1 286 ? 40.645 -29.916 26.404 1.00 45.34 286 ARG A C 1
ATOM 2305 O O . ARG A 1 286 ? 39.883 -30.018 27.354 1.00 45.34 286 ARG A O 1
ATOM 2312 N N . THR A 1 287 ? 41.531 -30.831 26.033 1.00 39.28 287 THR A N 1
ATOM 2313 C CA . THR A 1 287 ? 42.240 -31.782 26.911 1.00 39.28 287 THR A CA 1
ATOM 2314 C C . THR A 1 287 ? 43.438 -32.281 26.091 1.00 39.28 287 THR A C 1
ATOM 2316 O O . THR A 1 287 ? 43.266 -32.903 25.053 1.00 39.28 287 THR A O 1
ATOM 2319 N N . SER A 1 288 ? 44.620 -31.701 26.308 1.00 38.78 288 SER A N 1
ATOM 2320 C CA . SER A 1 288 ? 45.701 -32.257 27.142 1.00 38.78 288 SER A CA 1
ATOM 2321 C C . SER A 1 288 ? 46.429 -33.452 26.506 1.00 38.78 288 SER A C 1
ATOM 2323 O O . SER A 1 288 ? 46.005 -34.594 26.674 1.00 38.78 288 SER A O 1
ATOM 2325 N N . ALA A 1 289 ? 47.550 -33.157 25.848 1.00 35.69 289 ALA A N 1
ATOM 2326 C CA . ALA A 1 289 ? 48.860 -33.776 26.065 1.00 35.69 289 ALA A CA 1
ATOM 2327 C C . ALA A 1 289 ? 49.926 -32.763 25.623 1.00 35.69 289 ALA A C 1
ATOM 2329 O O . ALA A 1 289 ? 49.712 -32.140 24.557 1.00 35.69 289 ALA A O 1
#